Protein AF-A0A9Q9P862-F1 (afdb_monomer)

Foldseek 3Di:
DDPDDPPDDPDPVVVVVVLVVLVVVLVVVLVVVLVVDPCNVLSVVLLVVLLQQLLQLLQVPDPCSVVSLVCCLVVVQVCCVPPPPDDRDDSVNSVSSSVNSNVNNNVVNVVVVVVDDDPDPPQAKKKWWFFQLDIDIDHPDDLVRLLVLLVVAQQPGTAWMWIDNPQKIKIWGAHNVQWIWIWTAPGVVALQRIKQFFPADFDPVQWDWIRQRPDIDTDTSRSTDGSVVVSVCVVCVNVVHHDDRPRDMDGHPVVPVPDDPHD

Secondary structure (DSSP, 8-state):
----------S-HHHHHHHHHHHHHHHHHHHHHHTTSTTHHHHHHHHHHHHHHHHHHHHH--HHHHHHHHHHHHHHHHHHHHTSTT----HHHHHHHHHHHHHHHHHHHHHHHHHS--SS--SS-EEEEEETTEEEEEES--HHHHHHHHHT--SSSEEEEEEEETTEEEEEEE-TTS-EEEEEES-TT-GGG-EEE-SS---TTSEEEEEETTEEEEEEGGG-B-HHHHHHHHHHHHTT-----TT-EEETHHHHTT-----

Radius of gyration: 25.23 Å; Cα contacts (8 Å, |Δi|>4): 411; chains: 1; bounding box: 57×39×70 Å

Sequence (263 aa):
MSTRERRYRPLSRAGVVGNVTLIALTAAVAFFFGLQQLTFPVVLTNVLLAVAVAGLLGFLGSGWAMVGLAVAFFGGPLATKFLLVGAQLSIQTWFMSLIAGWTLGALARRYADRGLPGRDRASGPALQWWVRGRRYVQNSPTAAQVEAKVRGLDGRERTLVIVIDRDRQINICGDAAGEIIVFRTEDATDEERWELPLGGPVDASDVVEIAMGNVSAPVARGLTLDVEAALKIVEAFLAKKRVDDAAGTWRGGDVLTVRPSLP

Nearest PDB structures (foldseek):
  5n0b-assembly1_A  TM=3.663E-01  e=8.962E-01  Clostridium tetani
  8zxd-assembly1_A  TM=3.646E-01  e=6.856E+00  Homo sapiens
  9jk6-assembly1_A  TM=2.795E-01  e=6.856E+00  Homo sapiens
  9jk7-assembly1_A  TM=2.324E-01  e=9.624E+00  Homo sapiens

Structure (mmCIF, N/CA/C/O backbone):
data_AF-A0A9Q9P862-F1
#
_entry.id   AF-A0A9Q9P862-F1
#
loop_
_atom_site.group_PDB
_atom_site.id
_atom_site.type_symbol
_atom_site.label_atom_id
_atom_site.label_alt_id
_atom_site.label_comp_id
_atom_site.label_asym_id
_atom_site.label_entity_id
_atom_site.label_seq_id
_atom_site.pdbx_PDB_ins_code
_atom_site.Cartn_x
_atom_site.Cartn_y
_atom_site.Cartn_z
_atom_site.occupancy
_atom_site.B_iso_or_equiv
_atom_site.auth_seq_id
_atom_site.auth_comp_id
_atom_site.auth_asym_id
_atom_site.auth_atom_id
_atom_site.pdbx_PDB_model_num
ATOM 1 N N . MET A 1 1 ? 22.841 10.841 25.189 1.00 37.50 1 MET A N 1
ATOM 2 C CA . MET A 1 1 ? 23.164 11.224 23.796 1.00 37.50 1 MET A CA 1
ATOM 3 C C . MET A 1 1 ? 24.080 10.159 23.219 1.00 37.50 1 MET A C 1
ATOM 5 O O . MET A 1 1 ? 25.213 10.052 23.657 1.00 37.50 1 MET A O 1
ATOM 9 N N . SER A 1 2 ? 23.566 9.308 22.332 1.00 33.47 2 SER A N 1
ATOM 10 C CA . SER A 1 2 ? 24.323 8.230 21.685 1.00 33.47 2 SER A CA 1
ATOM 11 C C . SER A 1 2 ? 23.997 8.284 20.196 1.00 33.47 2 SER A C 1
ATOM 13 O O . SER A 1 2 ? 22.871 8.023 19.776 1.00 33.47 2 SER A O 1
ATOM 15 N N . THR A 1 3 ? 24.975 8.719 19.412 1.00 42.84 3 THR A N 1
ATOM 16 C CA . THR A 1 3 ? 24.991 8.695 17.952 1.00 42.84 3 THR A CA 1
ATOM 17 C C . THR A 1 3 ? 25.046 7.239 17.493 1.00 42.84 3 THR A C 1
ATOM 19 O O . THR A 1 3 ? 26.112 6.635 17.429 1.00 42.84 3 THR A O 1
ATOM 22 N N . ARG A 1 4 ? 23.887 6.641 17.193 1.00 37.00 4 ARG A N 1
ATOM 23 C CA . ARG A 1 4 ? 23.839 5.347 16.500 1.00 37.00 4 ARG A CA 1
ATOM 24 C C . ARG A 1 4 ? 24.155 5.562 15.025 1.00 37.00 4 ARG A C 1
ATOM 26 O O . ARG A 1 4 ? 23.334 6.067 14.261 1.00 37.00 4 ARG A O 1
ATOM 33 N N . GLU A 1 5 ? 25.372 5.180 14.661 1.00 35.69 5 GLU A N 1
ATOM 34 C CA . GLU A 1 5 ? 25.850 5.024 13.294 1.00 35.69 5 GLU A CA 1
ATOM 35 C C . GLU A 1 5 ? 24.834 4.254 12.439 1.00 35.69 5 GLU A C 1
ATOM 37 O O . GLU A 1 5 ? 24.447 3.121 12.743 1.00 35.69 5 GLU A O 1
ATOM 42 N N . ARG A 1 6 ? 24.412 4.870 11.330 1.00 40.50 6 ARG A N 1
ATOM 43 C CA . ARG A 1 6 ? 23.688 4.184 10.260 1.00 40.50 6 ARG A CA 1
ATOM 44 C C . ARG A 1 6 ? 24.645 3.191 9.605 1.00 40.50 6 ARG A C 1
ATOM 46 O O . ARG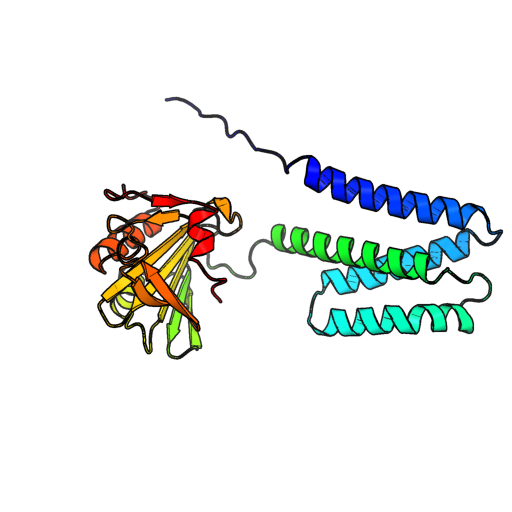 A 1 6 ? 25.436 3.568 8.744 1.00 40.50 6 ARG A O 1
ATOM 53 N N . ARG A 1 7 ? 24.548 1.910 9.962 1.00 32.94 7 ARG A N 1
ATOM 54 C CA . ARG A 1 7 ? 25.083 0.843 9.108 1.00 32.94 7 ARG A CA 1
ATOM 55 C C . ARG A 1 7 ? 24.226 0.771 7.848 1.00 32.94 7 ARG A C 1
ATOM 57 O O . ARG A 1 7 ? 23.200 0.100 7.825 1.00 32.94 7 ARG A O 1
ATOM 64 N N . TYR A 1 8 ? 24.661 1.471 6.804 1.00 37.41 8 TYR A N 1
ATOM 65 C CA . TYR A 1 8 ? 24.299 1.142 5.432 1.00 37.41 8 TYR A CA 1
ATOM 66 C C . TYR A 1 8 ? 24.628 -0.337 5.209 1.00 37.41 8 TYR A C 1
ATOM 68 O O . TYR A 1 8 ? 25.798 -0.722 5.246 1.00 37.41 8 TYR A O 1
ATOM 76 N N . ARG A 1 9 ? 23.616 -1.185 5.006 1.00 36.28 9 ARG A N 1
ATOM 77 C CA . ARG A 1 9 ? 23.856 -2.482 4.373 1.00 36.28 9 ARG A CA 1
ATOM 78 C C . ARG A 1 9 ? 23.988 -2.208 2.874 1.00 36.28 9 ARG A C 1
ATOM 80 O O . ARG A 1 9 ? 23.018 -1.747 2.276 1.00 36.28 9 ARG A O 1
ATOM 87 N N . PRO A 1 10 ? 25.165 -2.423 2.261 1.00 38.28 10 PRO A N 1
ATOM 88 C CA . PRO A 1 10 ? 25.249 -2.422 0.811 1.00 38.28 10 PRO A CA 1
ATOM 89 C C . PRO A 1 10 ? 24.347 -3.539 0.275 1.00 38.28 10 PRO A C 1
ATOM 91 O O . PRO A 1 10 ? 24.131 -4.540 0.965 1.00 38.28 10 PRO A O 1
ATOM 94 N N . LEU A 1 11 ? 23.839 -3.349 -0.948 1.00 42.09 11 LEU A N 1
ATOM 95 C CA . LEU A 1 11 ? 23.231 -4.391 -1.782 1.00 42.09 11 LEU A CA 1
ATOM 96 C C . LEU A 1 11 ? 23.869 -5.748 -1.475 1.00 42.09 11 LEU A C 1
ATOM 98 O O . LEU A 1 11 ? 25.103 -5.830 -1.413 1.00 42.09 11 LEU A O 1
ATOM 102 N N . SER A 1 12 ? 23.056 -6.793 -1.271 1.00 43.09 12 SER A N 1
ATOM 103 C CA . SER A 1 12 ? 23.598 -8.133 -1.056 1.00 43.09 12 SER A CA 1
ATOM 104 C C . SER A 1 12 ? 24.599 -8.392 -2.178 1.00 43.09 12 SER A C 1
ATOM 106 O O . SER A 1 12 ? 24.278 -8.295 -3.367 1.00 43.09 12 SER A O 1
ATOM 108 N N . ARG A 1 13 ? 25.866 -8.603 -1.799 1.00 43.31 13 ARG A N 1
ATOM 109 C CA . ARG A 1 13 ? 26.967 -8.718 -2.763 1.00 43.31 13 ARG A CA 1
ATOM 110 C C . ARG A 1 13 ? 26.624 -9.762 -3.829 1.00 43.31 13 ARG A C 1
ATOM 112 O O . ARG A 1 13 ? 26.996 -9.579 -4.972 1.00 43.31 13 ARG A O 1
ATOM 119 N N . ALA A 1 14 ? 25.808 -10.759 -3.486 1.00 40.72 14 ALA A N 1
ATOM 120 C CA . ALA A 1 14 ? 25.267 -11.778 -4.376 1.00 40.72 14 ALA A CA 1
ATOM 121 C C . ALA A 1 14 ? 24.454 -11.249 -5.577 1.00 40.72 14 ALA A C 1
ATOM 123 O O . ALA A 1 14 ? 24.650 -11.748 -6.678 1.00 40.72 14 ALA A O 1
ATOM 124 N N . GLY A 1 15 ? 23.577 -10.249 -5.417 1.00 40.47 15 GLY A N 1
ATOM 125 C CA . GLY A 1 15 ? 22.748 -9.747 -6.527 1.00 40.47 15 GLY A CA 1
ATOM 126 C C . GLY A 1 15 ? 23.531 -8.877 -7.515 1.00 40.47 15 GLY A C 1
ATOM 127 O O . GLY A 1 15 ? 23.364 -8.981 -8.729 1.00 40.47 15 GLY A O 1
ATOM 128 N N . VAL A 1 16 ? 24.440 -8.047 -6.997 1.00 48.97 16 VAL A N 1
ATOM 129 C CA . VAL A 1 16 ? 25.340 -7.226 -7.825 1.00 48.97 16 VAL A CA 1
ATOM 130 C C . VAL A 1 16 ? 26.398 -8.103 -8.488 1.00 48.97 16 VAL A C 1
ATOM 132 O O . VAL A 1 16 ? 26.622 -7.966 -9.686 1.00 48.97 16 VAL A O 1
ATOM 135 N N . VAL A 1 17 ? 26.995 -9.044 -7.750 1.00 50.28 17 VAL A N 1
ATOM 136 C CA . VAL A 1 17 ? 27.948 -10.014 -8.305 1.00 50.28 17 VAL A CA 1
ATOM 137 C C . VAL A 1 17 ? 27.259 -10.893 -9.340 1.00 50.28 17 VAL A C 1
ATOM 139 O O . VAL A 1 17 ? 27.790 -11.009 -10.427 1.00 50.28 17 VAL A O 1
ATOM 142 N N . GLY A 1 18 ? 26.052 -11.409 -9.094 1.00 46.53 18 GLY A N 1
ATOM 143 C CA . GLY A 1 18 ? 25.315 -12.221 -10.069 1.00 46.53 18 GLY A CA 1
ATOM 144 C C . GLY A 1 18 ? 25.064 -11.491 -11.392 1.00 46.53 18 GLY A C 1
ATOM 145 O O . GLY A 1 18 ? 25.323 -12.042 -12.459 1.00 46.53 18 GLY A O 1
ATOM 146 N N . ASN A 1 19 ? 24.655 -10.221 -11.332 1.00 47.44 19 ASN A N 1
ATOM 147 C CA . ASN A 1 19 ? 24.438 -9.408 -12.530 1.00 47.44 19 ASN A CA 1
ATOM 148 C C . ASN A 1 19 ? 25.752 -9.042 -13.239 1.00 47.44 19 ASN A C 1
ATOM 150 O O . ASN A 1 19 ? 25.824 -9.113 -14.463 1.00 47.44 19 ASN A O 1
ATOM 154 N N . VAL A 1 20 ? 26.809 -8.701 -12.495 1.00 55.84 20 VAL A N 1
ATOM 155 C CA . VAL A 1 20 ? 28.138 -8.413 -13.064 1.00 55.84 20 VAL A CA 1
ATOM 156 C C . VAL A 1 20 ? 28.759 -9.670 -13.673 1.00 55.84 20 VAL A C 1
ATOM 158 O O . VAL A 1 20 ? 29.329 -9.596 -14.756 1.00 55.84 20 VAL A O 1
ATOM 161 N N . THR A 1 21 ? 28.606 -10.830 -13.036 1.00 53.12 21 THR A N 1
ATOM 162 C CA . THR A 1 21 ? 29.051 -12.126 -13.555 1.00 53.12 21 THR A CA 1
ATOM 163 C C . THR A 1 21 ? 28.279 -12.494 -14.814 1.00 53.12 21 THR A C 1
ATOM 165 O O . THR A 1 21 ? 28.900 -12.934 -15.771 1.00 53.12 21 THR A O 1
ATOM 168 N N . LEU A 1 22 ? 26.965 -12.253 -14.874 1.00 55.91 22 LEU A N 1
ATOM 169 C CA . LEU A 1 22 ? 26.171 -12.490 -16.082 1.00 55.91 22 LEU A CA 1
ATOM 170 C C . LEU A 1 22 ? 26.613 -11.579 -17.239 1.00 55.91 22 LEU A C 1
ATOM 172 O O . LEU A 1 22 ? 26.780 -12.052 -18.362 1.00 55.91 22 LEU A O 1
ATOM 176 N N . ILE A 1 23 ? 26.859 -10.293 -16.967 1.00 54.59 23 ILE A N 1
ATOM 177 C CA . ILE A 1 23 ? 27.369 -9.331 -17.958 1.00 54.59 23 ILE A CA 1
ATOM 178 C C . ILE A 1 23 ? 28.769 -9.739 -18.430 1.00 54.59 23 ILE A C 1
ATOM 180 O O . ILE A 1 23 ? 29.020 -9.785 -19.632 1.00 54.59 23 ILE A O 1
ATOM 184 N N . ALA A 1 24 ? 29.665 -10.088 -17.504 1.00 58.34 24 ALA A N 1
ATOM 185 C CA . ALA A 1 24 ? 31.026 -10.513 -17.812 1.00 58.34 24 ALA A CA 1
ATOM 186 C C . ALA A 1 24 ? 31.050 -11.830 -18.598 1.00 58.34 24 ALA A C 1
ATOM 188 O O . ALA A 1 24 ? 31.803 -11.945 -19.559 1.00 58.34 24 ALA A O 1
ATOM 189 N N . LEU A 1 25 ? 30.194 -12.794 -18.247 1.00 56.25 25 LEU A N 1
ATOM 190 C CA . LEU A 1 25 ? 30.047 -14.060 -18.965 1.00 56.25 25 LEU A CA 1
ATOM 191 C C . LEU A 1 25 ? 29.498 -13.821 -20.376 1.00 56.25 25 LEU A C 1
ATOM 193 O O . LEU A 1 25 ? 30.012 -14.378 -21.338 1.00 56.25 25 LEU A O 1
ATOM 197 N N . THR A 1 26 ? 28.502 -12.944 -20.519 1.00 52.47 26 THR A N 1
ATOM 198 C CA . THR A 1 26 ? 27.909 -12.602 -21.821 1.00 52.47 26 THR A CA 1
ATOM 199 C C . THR A 1 26 ? 28.917 -11.879 -22.716 1.00 52.47 26 THR A C 1
ATOM 201 O O . THR A 1 26 ? 29.047 -12.217 -23.892 1.00 52.47 26 THR A O 1
ATOM 204 N N . ALA A 1 27 ? 29.688 -10.943 -22.157 1.00 54.06 27 ALA A N 1
ATOM 205 C CA . ALA A 1 27 ? 30.768 -10.258 -22.860 1.00 54.06 27 ALA A CA 1
ATOM 206 C C . ALA A 1 27 ? 31.907 -11.219 -23.233 1.00 54.06 27 ALA A C 1
ATOM 208 O O . ALA A 1 27 ? 32.386 -11.173 -24.361 1.00 54.06 27 ALA A O 1
ATOM 209 N N . ALA A 1 28 ? 32.302 -12.127 -22.334 1.00 53.88 28 ALA A N 1
ATOM 210 C CA . ALA A 1 28 ? 33.345 -13.121 -22.584 1.00 53.88 28 ALA A CA 1
ATOM 211 C C . ALA A 1 28 ? 32.935 -14.131 -23.664 1.00 53.88 28 ALA A C 1
ATOM 213 O O . ALA A 1 28 ? 33.735 -14.454 -24.536 1.00 53.88 28 ALA A O 1
ATOM 214 N N . VAL A 1 29 ? 31.678 -14.582 -23.654 1.00 57.50 29 VAL A N 1
ATOM 215 C CA . VAL A 1 29 ? 31.112 -15.462 -24.685 1.00 57.50 29 VAL A CA 1
ATOM 216 C C . VAL A 1 29 ? 31.053 -14.734 -26.030 1.00 57.50 29 VAL A C 1
ATOM 218 O O . VAL A 1 29 ? 31.538 -15.260 -27.029 1.00 57.50 29 VAL A O 1
ATOM 221 N N . ALA A 1 30 ? 30.547 -13.497 -26.071 1.00 52.88 30 ALA A N 1
ATOM 222 C CA . ALA A 1 30 ? 30.530 -12.692 -27.295 1.00 52.88 30 ALA A CA 1
ATOM 223 C C . ALA A 1 30 ? 31.947 -12.423 -27.841 1.00 52.88 30 ALA A C 1
ATOM 225 O O . ALA A 1 30 ? 32.164 -12.471 -29.051 1.00 52.88 30 ALA A O 1
ATOM 226 N N . PHE A 1 31 ? 32.919 -12.201 -26.954 1.00 55.34 31 PHE A N 1
ATOM 227 C CA . PHE A 1 31 ? 34.322 -11.972 -27.296 1.00 55.34 31 PHE A CA 1
ATOM 228 C C . PHE A 1 31 ? 35.013 -13.239 -27.823 1.00 55.34 31 PHE A C 1
ATOM 230 O O . PHE A 1 31 ? 35.696 -13.185 -28.845 1.00 55.34 31 PHE A O 1
ATOM 237 N N . PHE A 1 32 ? 34.788 -14.393 -27.186 1.00 55.50 32 PHE A N 1
ATOM 238 C CA . PHE A 1 32 ? 35.368 -15.679 -27.587 1.00 55.50 32 PHE A CA 1
ATOM 239 C C . PHE A 1 32 ? 34.851 -16.148 -28.954 1.00 55.50 32 PHE A C 1
ATOM 241 O O . PHE A 1 32 ? 35.635 -16.591 -29.791 1.00 55.50 32 PHE A O 1
ATOM 248 N N . PHE A 1 33 ? 33.551 -15.987 -29.223 1.00 53.31 33 PHE A N 1
ATOM 249 C CA . PHE A 1 33 ? 32.971 -16.331 -30.525 1.00 53.31 33 PHE A CA 1
ATOM 250 C C . PHE A 1 33 ? 33.269 -15.285 -31.617 1.00 53.31 33 PHE A C 1
ATOM 252 O O . PHE A 1 33 ? 33.361 -15.646 -32.789 1.00 53.31 33 PHE A O 1
ATOM 259 N N . GLY A 1 34 ? 33.476 -14.012 -31.257 1.00 49.25 34 GLY A N 1
ATOM 260 C CA . GLY A 1 34 ? 33.857 -12.947 -32.194 1.00 49.25 34 GLY A CA 1
ATOM 261 C C . GLY A 1 34 ? 35.313 -13.017 -32.677 1.00 49.25 34 GLY A C 1
ATOM 262 O O . GLY A 1 34 ? 35.598 -12.623 -33.805 1.00 49.25 34 GLY A O 1
ATOM 263 N N . LEU A 1 35 ? 36.228 -13.555 -31.863 1.00 50.06 35 LEU A N 1
ATOM 264 C CA . LEU A 1 35 ? 37.653 -13.716 -32.200 1.00 50.06 35 LEU A CA 1
ATOM 265 C C . LEU A 1 35 ? 37.922 -14.733 -33.321 1.00 50.06 35 LEU A C 1
ATOM 267 O O . LEU A 1 35 ? 38.983 -14.690 -33.938 1.00 50.06 35 LEU A O 1
ATOM 271 N N . GLN A 1 36 ? 36.981 -15.640 -33.601 1.00 54.22 36 GLN A N 1
ATOM 272 C CA . GLN A 1 36 ? 37.154 -16.683 -34.618 1.00 54.22 36 GLN A CA 1
ATOM 273 C C . GLN A 1 36 ? 36.803 -16.242 -36.049 1.00 54.22 36 GLN A C 1
ATOM 275 O O . GLN A 1 36 ? 36.956 -17.034 -36.978 1.00 54.22 36 GLN A O 1
ATOM 280 N N . GLN A 1 37 ? 36.351 -15.002 -36.264 1.00 52.78 37 GLN A N 1
ATOM 281 C CA . GLN A 1 37 ? 35.972 -14.509 -37.590 1.00 52.78 37 GLN A CA 1
ATOM 282 C C . GLN A 1 37 ? 36.798 -13.275 -37.988 1.00 52.78 37 GLN A C 1
ATOM 284 O O . GLN A 1 37 ? 36.908 -12.314 -37.231 1.00 52.78 37 GLN A O 1
ATOM 289 N N . LEU A 1 38 ? 37.307 -13.257 -39.229 1.00 50.66 38 LEU A N 1
ATOM 290 C CA . LEU A 1 38 ? 37.980 -12.126 -39.911 1.00 50.66 38 LEU A CA 1
ATOM 291 C C . LEU A 1 38 ? 37.114 -10.842 -40.029 1.00 50.66 38 LEU A C 1
ATOM 293 O O . LEU A 1 38 ? 37.494 -9.880 -40.689 1.00 50.66 38 LEU A O 1
ATOM 297 N N . THR A 1 39 ? 35.946 -10.820 -39.388 1.00 56.75 39 THR A N 1
ATOM 298 C CA . THR A 1 39 ? 34.884 -9.810 -39.451 1.00 56.75 39 THR A CA 1
ATOM 299 C C . THR A 1 39 ? 34.545 -9.234 -38.067 1.00 56.75 39 THR A C 1
ATOM 301 O O . THR A 1 39 ? 33.470 -8.662 -37.877 1.00 56.75 39 THR A O 1
ATOM 304 N N . PHE A 1 40 ? 35.472 -9.335 -37.102 1.00 58.28 40 PHE A N 1
ATOM 305 C CA . PHE A 1 40 ? 35.346 -8.819 -35.729 1.00 58.28 40 PHE A CA 1
ATOM 306 C C . PHE A 1 40 ? 34.707 -7.416 -35.610 1.00 58.28 40 PHE A C 1
ATOM 308 O O . PHE A 1 40 ? 33.809 -7.260 -34.779 1.00 58.28 40 PHE A O 1
ATOM 315 N N . PRO A 1 41 ? 35.060 -6.406 -36.440 1.00 60.94 41 PRO A N 1
ATOM 316 C CA . PRO A 1 41 ? 34.434 -5.085 -36.352 1.00 60.94 41 PRO A CA 1
ATOM 317 C C . PRO A 1 41 ? 32.929 -5.128 -36.640 1.00 60.94 41 PRO A C 1
ATOM 319 O O . PRO A 1 41 ? 32.146 -4.495 -35.9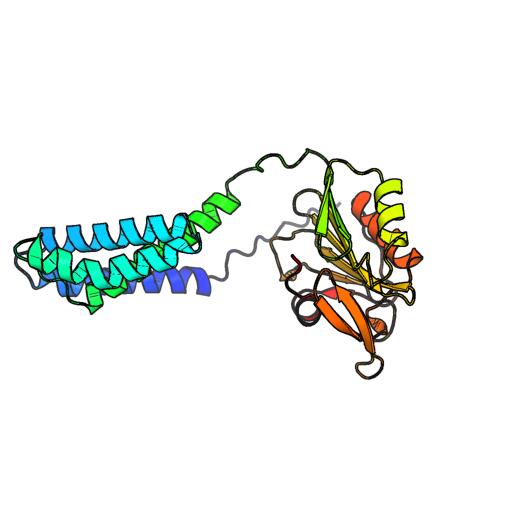42 1.00 60.94 41 PRO A O 1
ATOM 322 N N . VAL A 1 42 ? 32.515 -5.925 -37.628 1.00 60.75 42 VAL A N 1
ATOM 323 C CA . VAL A 1 42 ? 31.114 -6.047 -38.060 1.00 60.75 42 VAL A CA 1
ATOM 324 C C . VAL A 1 42 ? 30.286 -6.785 -37.006 1.00 60.75 42 VAL A C 1
ATOM 326 O O . VAL A 1 42 ? 29.169 -6.374 -36.687 1.00 60.75 42 VAL A O 1
ATOM 329 N N . VAL A 1 43 ? 30.848 -7.843 -36.414 1.00 64.06 43 VAL A N 1
ATOM 330 C CA . VAL A 1 43 ? 30.215 -8.583 -35.311 1.00 64.06 43 VAL A CA 1
ATOM 331 C C . VAL A 1 43 ? 30.021 -7.669 -34.099 1.00 64.06 43 VAL A C 1
ATOM 333 O O . VAL A 1 43 ? 28.924 -7.614 -33.544 1.00 64.06 43 VAL A O 1
ATOM 336 N N . LEU A 1 44 ? 31.049 -6.899 -33.729 1.00 66.38 44 LEU A N 1
ATOM 337 C CA . LEU A 1 44 ? 30.992 -5.968 -32.605 1.00 66.38 44 LEU A CA 1
ATOM 338 C C . LEU A 1 44 ? 29.949 -4.861 -32.825 1.00 66.38 44 LEU A C 1
ATOM 340 O O . LEU A 1 44 ? 29.153 -4.593 -31.926 1.00 66.38 44 LEU A O 1
ATOM 344 N N . THR A 1 45 ? 29.900 -4.255 -34.015 1.00 65.00 45 THR A N 1
ATOM 345 C CA . THR A 1 45 ? 28.899 -3.229 -34.353 1.00 65.00 45 THR A CA 1
ATOM 346 C C . THR A 1 45 ? 27.476 -3.761 -34.215 1.00 65.00 45 THR A C 1
ATOM 348 O O . THR A 1 45 ? 26.621 -3.090 -33.638 1.00 65.00 45 THR A O 1
ATOM 351 N N . ASN A 1 46 ? 27.217 -4.981 -34.683 1.00 64.44 46 ASN A N 1
ATOM 352 C CA . ASN A 1 46 ? 25.885 -5.570 -34.607 1.00 64.44 46 ASN A CA 1
ATOM 353 C C . ASN A 1 46 ? 25.485 -5.957 -33.170 1.00 64.44 46 ASN A C 1
ATOM 355 O O . ASN A 1 46 ? 24.325 -5.782 -32.795 1.00 64.44 46 ASN A O 1
ATOM 359 N N . VAL A 1 47 ? 26.432 -6.424 -32.346 1.00 67.62 47 VAL A N 1
ATOM 360 C CA . VAL A 1 47 ? 26.205 -6.664 -30.907 1.00 67.62 47 VAL A CA 1
ATOM 361 C C . VAL A 1 47 ? 25.863 -5.357 -30.194 1.00 67.62 47 VAL A C 1
ATOM 363 O O . VAL A 1 47 ? 24.865 -5.290 -29.477 1.00 67.62 47 VAL A O 1
ATOM 366 N N . LEU A 1 48 ? 26.641 -4.297 -30.430 1.00 70.31 48 LEU A N 1
ATOM 367 C CA . LEU A 1 48 ? 26.391 -2.981 -29.838 1.00 70.31 48 LEU A CA 1
ATOM 368 C C . LEU A 1 48 ? 25.039 -2.407 -30.272 1.00 70.31 48 LEU A C 1
ATOM 370 O O . LEU A 1 48 ? 24.327 -1.842 -29.444 1.00 70.31 48 LEU A O 1
ATOM 374 N N . LEU A 1 49 ? 24.654 -2.598 -31.536 1.00 68.06 49 LEU A N 1
ATOM 375 C CA . LEU A 1 49 ? 23.355 -2.171 -32.050 1.00 68.06 49 LEU A CA 1
ATOM 376 C C . LEU A 1 49 ? 22.200 -2.896 -31.344 1.00 68.06 49 LEU A C 1
ATOM 378 O O . LEU A 1 49 ? 21.262 -2.246 -30.887 1.00 68.06 49 LEU A O 1
ATOM 382 N N . ALA A 1 50 ? 22.278 -4.223 -31.206 1.00 69.31 50 ALA A N 1
ATOM 383 C CA . ALA A 1 50 ? 21.261 -5.009 -30.508 1.00 69.31 50 ALA A CA 1
ATOM 384 C C . ALA A 1 50 ? 21.137 -4.602 -29.030 1.00 69.31 50 ALA A C 1
ATOM 386 O O . ALA A 1 50 ? 20.025 -4.400 -28.536 1.00 69.31 50 ALA A O 1
ATOM 387 N N . VAL A 1 51 ? 22.271 -4.408 -28.346 1.00 72.94 51 VAL A N 1
ATOM 388 C CA . VAL A 1 51 ? 22.313 -3.935 -26.954 1.00 72.94 51 VAL A CA 1
ATOM 389 C C . VAL A 1 51 ? 21.699 -2.536 -26.831 1.00 72.94 51 VAL A C 1
ATOM 391 O O . VAL A 1 51 ? 20.878 -2.307 -25.945 1.00 72.94 51 VAL A O 1
ATOM 394 N N . ALA A 1 52 ? 22.044 -1.604 -27.722 1.00 71.50 52 ALA A N 1
ATOM 395 C CA . ALA A 1 52 ? 21.541 -0.233 -27.678 1.00 71.50 52 ALA A CA 1
ATOM 396 C C . ALA A 1 52 ? 20.028 -0.156 -27.938 1.00 71.50 52 ALA A C 1
ATOM 398 O O . ALA A 1 52 ? 19.311 0.514 -27.196 1.00 71.50 52 ALA A O 1
ATOM 399 N N . VAL A 1 53 ? 19.526 -0.874 -28.950 1.00 74.12 53 VAL A N 1
ATOM 400 C CA . VAL A 1 53 ? 18.094 -0.895 -29.295 1.00 74.12 53 VAL A CA 1
ATOM 401 C C . VAL A 1 53 ? 17.278 -1.531 -28.175 1.00 74.12 53 VAL A C 1
ATOM 403 O O . VAL A 1 53 ? 16.302 -0.940 -27.710 1.00 74.12 53 VAL A O 1
ATOM 406 N N . ALA A 1 54 ? 17.685 -2.707 -27.691 1.00 75.12 54 ALA A N 1
ATOM 407 C CA . ALA A 1 54 ? 16.979 -3.363 -26.598 1.00 75.12 54 ALA A CA 1
ATOM 408 C C . ALA A 1 54 ? 17.092 -2.574 -25.285 1.00 75.12 54 ALA A C 1
ATOM 410 O O . ALA A 1 54 ? 16.127 -2.524 -24.527 1.00 75.12 54 ALA A O 1
ATOM 411 N N . GLY A 1 55 ? 18.222 -1.904 -25.041 1.00 73.75 55 GLY A N 1
ATOM 412 C CA . GLY A 1 55 ? 18.398 -1.005 -23.903 1.00 73.75 55 GLY A CA 1
ATOM 413 C C . GLY A 1 55 ? 17.495 0.214 -23.959 1.00 73.75 55 GLY A C 1
ATOM 414 O O . GLY A 1 55 ? 16.861 0.544 -22.961 1.00 73.75 55 GLY A O 1
ATOM 415 N N . LEU A 1 56 ? 17.333 0.835 -25.124 1.00 74.81 56 LEU A N 1
ATOM 416 C CA . LEU A 1 56 ? 16.391 1.938 -25.290 1.00 74.81 56 LEU A CA 1
ATOM 417 C C . LEU A 1 56 ? 14.940 1.480 -25.062 1.00 74.81 56 LEU A C 1
ATOM 419 O O . LEU A 1 56 ? 14.180 2.152 -24.366 1.00 74.81 56 LEU A O 1
ATOM 423 N N . LEU A 1 57 ? 14.562 0.313 -25.593 1.00 76.50 57 LEU A N 1
ATOM 424 C CA . LEU A 1 57 ? 13.226 -0.262 -25.399 1.00 76.50 57 LEU A CA 1
ATOM 425 C C . LEU A 1 57 ? 12.964 -0.628 -23.9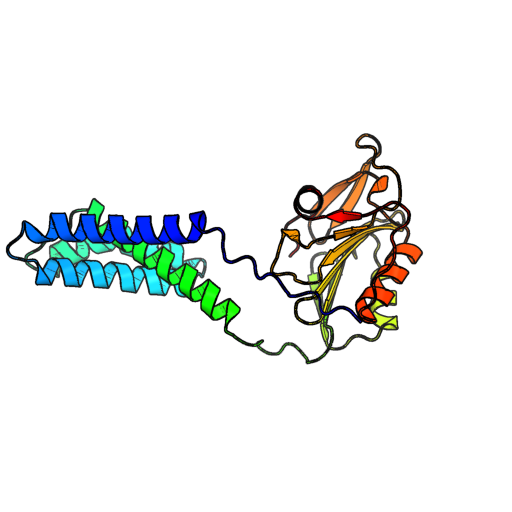31 1.00 76.50 57 LEU A C 1
ATOM 427 O O . LEU A 1 57 ? 11.917 -0.272 -23.387 1.00 76.50 57 LEU A O 1
ATOM 431 N N . GLY A 1 58 ? 13.928 -1.276 -23.274 1.00 70.12 58 GLY A N 1
ATOM 432 C CA . GLY A 1 58 ? 13.866 -1.592 -21.847 1.00 70.12 58 GLY A CA 1
ATOM 433 C C . GLY A 1 58 ? 13.809 -0.335 -20.976 1.00 70.12 58 GLY A C 1
ATOM 434 O O . GLY A 1 58 ? 13.112 -0.320 -19.960 1.00 70.12 58 GLY A O 1
ATOM 435 N N . PHE A 1 59 ? 14.472 0.745 -21.403 1.00 69.75 59 PHE A N 1
ATOM 436 C CA . PHE A 1 59 ? 14.430 2.039 -20.727 1.00 69.75 59 PHE A CA 1
ATOM 437 C C . PHE A 1 59 ? 13.062 2.728 -20.843 1.00 69.75 59 PHE A C 1
ATOM 439 O O . PHE A 1 59 ? 12.557 3.278 -19.869 1.00 69.75 59 PHE A O 1
ATOM 446 N N . LEU A 1 60 ? 12.425 2.665 -22.013 1.00 74.38 60 LEU A N 1
ATOM 447 C CA . LEU A 1 60 ? 11.097 3.245 -22.247 1.00 74.38 60 LEU A CA 1
ATOM 448 C C . LEU A 1 60 ? 9.978 2.447 -21.552 1.00 74.38 60 LEU A C 1
ATOM 450 O O . LEU A 1 60 ? 8.993 3.030 -21.102 1.00 74.38 60 LEU A O 1
ATOM 454 N N . GLY A 1 61 ? 10.131 1.117 -21.475 1.00 60.06 61 GLY A N 1
ATOM 455 C CA . GLY A 1 61 ? 9.245 0.126 -20.844 1.00 60.06 61 GLY A CA 1
ATOM 456 C C . GLY A 1 61 ? 7.745 0.444 -20.873 1.00 60.06 61 GLY A C 1
ATOM 457 O O . GLY A 1 61 ? 7.073 0.400 -19.841 1.00 60.06 61 GLY A O 1
ATOM 458 N N . SER A 1 62 ? 7.236 0.786 -22.055 1.00 63.44 62 SER A N 1
ATOM 459 C CA . SER A 1 62 ? 5.808 0.797 -22.369 1.00 63.44 62 SER A CA 1
ATOM 460 C C . SER A 1 62 ? 5.373 -0.600 -22.834 1.00 63.44 62 SER A C 1
ATOM 462 O O . SER A 1 62 ? 6.212 -1.408 -23.227 1.00 63.44 62 SER A O 1
ATOM 464 N N . GLY A 1 63 ? 4.070 -0.906 -22.851 1.00 57.00 63 GLY A N 1
ATOM 465 C CA . GLY A 1 63 ? 3.570 -2.180 -23.407 1.00 57.00 63 GLY A CA 1
ATOM 466 C C . GLY A 1 63 ? 4.005 -2.426 -24.865 1.00 57.00 63 GLY A C 1
ATOM 467 O O . GLY A 1 63 ? 4.189 -3.566 -25.282 1.00 57.00 63 GLY A O 1
ATOM 468 N N . TRP A 1 64 ? 4.288 -1.353 -25.612 1.00 56.59 64 TRP A N 1
ATOM 469 C CA . TRP A 1 64 ? 4.841 -1.396 -26.968 1.00 56.59 64 TRP A CA 1
ATOM 470 C C . TRP A 1 64 ? 6.320 -1.799 -27.025 1.00 56.59 64 TRP A C 1
ATOM 472 O O . TRP A 1 64 ? 6.789 -2.228 -28.075 1.00 56.59 64 TRP A O 1
ATOM 482 N N . ALA A 1 65 ? 7.059 -1.720 -25.915 1.00 65.00 65 ALA A N 1
ATOM 483 C CA . ALA A 1 65 ? 8.455 -2.142 -25.852 1.00 65.00 65 ALA A CA 1
ATOM 484 C C . ALA A 1 65 ? 8.609 -3.661 -26.032 1.00 65.00 65 ALA A C 1
ATOM 486 O O . ALA A 1 65 ? 9.571 -4.095 -26.657 1.00 65.00 65 ALA A O 1
ATOM 487 N N . MET A 1 66 ? 7.636 -4.459 -25.574 1.00 62.34 66 MET A N 1
ATOM 488 C CA . MET A 1 66 ? 7.583 -5.906 -25.840 1.00 62.34 66 MET A CA 1
ATOM 489 C C . MET A 1 66 ? 7.337 -6.205 -27.323 1.00 62.34 66 MET A C 1
ATOM 491 O O . MET A 1 66 ? 7.971 -7.093 -27.887 1.00 62.34 66 MET A O 1
ATOM 495 N N . VAL A 1 67 ? 6.468 -5.427 -27.976 1.00 66.12 67 VAL A N 1
ATOM 496 C CA . VAL A 1 67 ? 6.217 -5.539 -29.423 1.00 66.12 67 VAL A CA 1
ATOM 497 C C . VAL A 1 67 ? 7.468 -5.139 -30.210 1.00 66.12 67 VAL A C 1
ATOM 499 O O . VAL A 1 67 ? 7.883 -5.861 -31.111 1.00 66.12 67 VAL A O 1
ATOM 502 N N . GLY A 1 68 ? 8.128 -4.044 -29.826 1.00 68.62 68 GLY A N 1
ATOM 503 C CA . GLY A 1 68 ? 9.402 -3.619 -30.409 1.00 68.62 68 GLY A CA 1
ATOM 504 C C . GLY A 1 68 ? 10.524 -4.642 -30.208 1.00 68.62 68 GLY A C 1
ATOM 505 O O . GLY A 1 68 ? 11.297 -4.886 -31.130 1.00 68.62 68 GLY A O 1
ATOM 506 N N . LEU A 1 69 ? 10.581 -5.295 -29.043 1.00 68.62 69 LEU A N 1
ATOM 507 C CA . LEU A 1 69 ? 11.551 -6.352 -28.752 1.00 68.62 69 LEU A CA 1
ATOM 508 C C . LEU A 1 69 ? 11.281 -7.607 -29.592 1.00 68.62 69 LEU A C 1
ATOM 510 O O . LEU A 1 69 ? 12.220 -8.189 -30.125 1.00 68.62 69 LEU A O 1
ATOM 514 N N . ALA A 1 70 ? 10.012 -7.986 -29.772 1.00 69.56 70 ALA A N 1
ATOM 515 C CA . ALA A 1 70 ? 9.626 -9.076 -30.664 1.00 69.56 70 ALA A CA 1
ATOM 516 C C . ALA A 1 70 ? 10.003 -8.764 -32.123 1.00 69.56 70 ALA A C 1
ATOM 518 O O . ALA A 1 70 ? 10.599 -9.598 -32.802 1.00 69.56 70 ALA A O 1
ATOM 519 N N . VAL A 1 71 ? 9.754 -7.537 -32.590 1.00 72.06 71 VAL A N 1
ATOM 520 C CA . VAL A 1 71 ? 10.171 -7.087 -33.928 1.00 72.06 71 VAL A CA 1
ATOM 521 C C . VAL A 1 71 ? 11.697 -7.073 -34.066 1.00 72.06 71 VAL A C 1
ATOM 523 O O . VAL A 1 71 ? 12.207 -7.509 -35.091 1.00 72.06 71 VAL A O 1
ATOM 526 N N . ALA A 1 72 ? 12.451 -6.656 -33.046 1.00 68.31 72 ALA A N 1
ATOM 527 C CA . ALA A 1 72 ? 13.916 -6.708 -33.058 1.00 68.31 72 ALA A CA 1
ATOM 528 C C . ALA A 1 72 ? 14.460 -8.150 -33.023 1.00 68.31 72 ALA A C 1
ATOM 530 O O . ALA A 1 72 ? 15.484 -8.452 -33.643 1.00 68.31 72 ALA A O 1
ATOM 531 N N . PHE A 1 73 ? 13.761 -9.056 -32.337 1.00 69.12 73 PHE A N 1
ATOM 532 C CA . PHE A 1 73 ? 14.102 -10.473 -32.263 1.00 69.12 73 PHE A CA 1
ATOM 533 C C . PHE A 1 73 ? 13.924 -11.177 -33.614 1.00 69.12 73 PHE A C 1
ATOM 535 O O . PHE A 1 73 ? 14.848 -11.843 -34.074 1.00 69.12 73 PHE A O 1
ATOM 542 N N . PHE A 1 74 ? 12.781 -10.987 -34.282 1.00 68.06 74 PHE A N 1
ATOM 543 C CA . PHE A 1 74 ? 12.503 -11.619 -35.579 1.00 68.06 74 PHE A CA 1
ATOM 544 C C . PHE A 1 74 ? 13.103 -10.854 -36.768 1.00 68.06 74 PHE A C 1
ATOM 546 O O . PHE A 1 74 ? 13.563 -11.460 -37.733 1.00 68.06 74 PHE A O 1
ATOM 553 N N . GLY A 1 75 ? 13.130 -9.523 -36.703 1.00 65.56 75 GLY A N 1
ATOM 554 C CA . GLY A 1 75 ? 13.603 -8.651 -37.778 1.00 65.56 75 GLY A CA 1
ATOM 555 C C . GLY A 1 75 ? 15.121 -8.496 -37.828 1.00 65.56 75 GLY A C 1
ATOM 556 O O . GLY A 1 75 ? 15.674 -8.326 -38.910 1.00 65.56 75 GLY A O 1
ATOM 557 N N . GLY A 1 76 ? 15.818 -8.610 -36.696 1.00 63.88 76 GLY A N 1
ATOM 558 C CA . GLY A 1 76 ? 17.275 -8.471 -36.611 1.00 63.88 76 GLY A CA 1
ATOM 559 C C . GLY A 1 76 ? 18.069 -9.482 -37.448 1.00 63.88 76 GLY A C 1
ATOM 560 O O . GLY A 1 76 ? 18.895 -9.070 -38.267 1.00 63.88 76 GLY A O 1
ATOM 561 N N . PRO A 1 77 ? 17.801 -10.795 -37.325 1.00 63.59 77 PRO A N 1
ATOM 562 C CA . PRO A 1 77 ? 18.433 -11.829 -38.149 1.00 63.59 77 PRO A CA 1
ATOM 563 C C . PRO A 1 77 ? 18.134 -11.685 -39.651 1.00 63.59 77 PRO A C 1
ATOM 565 O O . PRO A 1 77 ? 18.957 -12.040 -40.491 1.00 63.59 77 PRO A O 1
ATOM 568 N N . LEU A 1 78 ? 16.967 -11.135 -40.009 1.00 61.56 78 LEU A N 1
ATOM 569 C CA . LEU A 1 78 ? 16.600 -10.850 -41.400 1.00 61.56 78 LEU A CA 1
ATOM 570 C C . LEU A 1 78 ? 17.325 -9.601 -41.924 1.00 61.56 78 LEU A C 1
ATOM 572 O O . LEU A 1 78 ? 17.942 -9.650 -42.983 1.00 61.56 78 LEU A O 1
ATOM 576 N N . ALA A 1 79 ? 17.338 -8.505 -41.167 1.00 59.66 79 ALA A N 1
ATOM 577 C CA . ALA A 1 79 ? 18.047 -7.279 -41.531 1.00 59.66 79 ALA A CA 1
ATOM 578 C C . ALA A 1 79 ? 19.561 -7.513 -41.661 1.00 59.66 79 ALA A C 1
ATOM 580 O O . ALA A 1 79 ? 20.178 -7.056 -42.618 1.00 59.66 79 ALA A O 1
ATOM 581 N N . THR A 1 80 ? 20.156 -8.295 -40.758 1.00 58.31 80 THR A N 1
ATOM 582 C CA . THR A 1 80 ? 21.575 -8.680 -40.846 1.00 58.31 80 THR A CA 1
ATOM 583 C C . THR A 1 80 ? 21.875 -9.575 -42.049 1.00 58.31 80 THR A C 1
ATOM 585 O O . THR A 1 80 ? 22.941 -9.452 -42.637 1.00 58.31 80 THR A O 1
ATOM 588 N N . LYS A 1 81 ? 20.929 -10.420 -42.478 1.00 56.66 81 LYS A N 1
ATOM 589 C CA . LYS A 1 81 ? 21.078 -11.262 -43.675 1.00 56.66 81 LYS A CA 1
ATOM 590 C C . LYS A 1 81 ? 20.974 -10.480 -44.992 1.00 56.66 81 LYS A C 1
ATOM 592 O O . LYS A 1 81 ? 21.623 -10.870 -45.958 1.00 56.66 81 LYS A O 1
ATOM 597 N N . PHE A 1 82 ? 20.159 -9.423 -45.045 1.00 56.19 82 PHE A N 1
ATOM 598 C CA . PHE A 1 82 ? 19.825 -8.731 -46.299 1.00 56.19 82 PHE A CA 1
ATOM 599 C C . PHE A 1 82 ? 20.435 -7.326 -46.457 1.00 56.19 82 PHE A C 1
ATOM 601 O O . PHE A 1 82 ? 20.606 -6.885 -47.589 1.00 56.19 82 PHE A O 1
ATOM 608 N N . LEU A 1 83 ? 20.777 -6.626 -45.367 1.00 54.25 83 LEU A N 1
ATOM 609 C CA . LEU A 1 83 ? 21.307 -5.249 -45.399 1.00 54.25 83 LEU A CA 1
ATOM 610 C C . LEU A 1 83 ? 22.774 -5.142 -44.949 1.00 54.25 83 LEU A C 1
ATOM 612 O O . LEU A 1 83 ? 23.480 -4.243 -45.398 1.00 54.25 83 LEU A O 1
ATOM 616 N N . LEU A 1 84 ? 23.250 -6.039 -44.079 1.00 53.41 84 LEU A N 1
ATOM 617 C CA . LEU A 1 84 ? 24.604 -5.997 -43.511 1.00 53.41 84 LEU A CA 1
ATOM 618 C C . LEU A 1 84 ? 25.446 -7.135 -44.098 1.00 53.41 84 LEU A C 1
ATOM 620 O O . LEU A 1 84 ? 25.545 -8.229 -43.548 1.00 53.41 84 LEU A O 1
ATOM 624 N N . VAL A 1 85 ? 26.036 -6.875 -45.262 1.00 51.06 85 VAL A N 1
ATOM 625 C CA . VAL A 1 85 ? 26.905 -7.825 -45.965 1.00 51.06 85 VAL A CA 1
ATOM 626 C C . VAL A 1 85 ? 28.069 -8.255 -45.056 1.00 51.06 85 VAL A C 1
ATOM 628 O O . VAL A 1 85 ? 28.889 -7.431 -44.660 1.00 51.06 85 VAL A O 1
ATOM 631 N N . GLY A 1 86 ? 28.166 -9.557 -44.762 1.00 50.47 86 GLY A N 1
ATOM 632 C CA . GLY A 1 86 ? 29.442 -10.206 -44.427 1.00 50.47 86 GLY A CA 1
ATOM 633 C C . GLY A 1 86 ? 29.622 -10.822 -43.035 1.00 50.47 86 GLY A C 1
ATOM 634 O O . GLY A 1 86 ? 30.615 -11.516 -42.846 1.00 50.47 86 GLY A O 1
ATOM 635 N N . ALA A 1 87 ? 28.712 -10.656 -42.070 1.00 53.12 87 ALA A N 1
ATOM 636 C CA . ALA A 1 87 ? 28.855 -11.334 -40.772 1.00 53.12 87 ALA A CA 1
ATOM 637 C C . ALA A 1 87 ? 27.500 -11.711 -40.166 1.00 53.12 87 ALA A C 1
ATOM 639 O O . ALA A 1 87 ? 26.839 -10.905 -39.509 1.00 53.12 87 ALA A O 1
ATOM 640 N N . GLN A 1 88 ? 27.090 -12.962 -40.385 1.00 56.44 88 GLN A N 1
ATOM 641 C CA . GLN A 1 88 ? 25.937 -13.538 -39.702 1.00 56.44 88 GLN A CA 1
ATOM 642 C C . GLN A 1 88 ? 26.277 -13.730 -38.224 1.00 56.44 88 GLN A C 1
ATOM 644 O O . GLN A 1 88 ? 27.055 -14.610 -37.859 1.00 56.44 88 GLN A O 1
ATOM 649 N N . LEU A 1 89 ? 25.666 -12.917 -37.365 1.00 58.59 89 LEU A N 1
ATOM 650 C CA . LEU A 1 89 ? 25.597 -13.237 -35.947 1.00 58.59 89 LEU A CA 1
ATOM 651 C C . LEU A 1 89 ? 24.804 -14.527 -35.781 1.00 58.59 89 LEU A C 1
ATOM 653 O O . LEU A 1 89 ? 23.725 -14.686 -36.357 1.00 58.59 89 LEU A O 1
ATOM 657 N N . SER A 1 90 ? 25.323 -15.436 -34.958 1.00 67.81 90 SER A N 1
ATOM 658 C CA . SER A 1 90 ? 24.522 -16.575 -34.537 1.00 67.81 90 SER A CA 1
ATOM 659 C C . SER A 1 90 ? 23.250 -16.058 -33.852 1.00 67.81 90 SER A C 1
ATOM 661 O O . SER A 1 90 ? 23.282 -15.059 -33.123 1.00 67.81 90 SER A O 1
ATOM 663 N N . ILE A 1 91 ? 22.127 -16.748 -34.064 1.00 66.44 91 ILE A N 1
ATOM 664 C CA . ILE A 1 91 ? 20.854 -16.447 -33.387 1.00 66.44 91 ILE A CA 1
ATOM 665 C C . ILE A 1 91 ? 21.050 -16.347 -31.867 1.00 66.44 91 ILE A C 1
ATOM 667 O O . ILE A 1 91 ? 20.449 -15.493 -31.217 1.00 66.44 91 ILE A O 1
ATOM 671 N N . GLN A 1 92 ? 21.943 -17.170 -31.312 1.00 65.69 92 GLN A N 1
ATOM 672 C CA . GLN A 1 92 ? 22.289 -17.167 -29.893 1.00 65.69 92 GLN A CA 1
ATOM 673 C C . GLN A 1 92 ? 22.974 -15.859 -29.474 1.00 65.69 92 GLN A C 1
ATOM 675 O O . GLN A 1 92 ? 22.552 -15.233 -28.505 1.00 65.69 92 GLN A O 1
ATOM 680 N N . THR A 1 93 ? 23.986 -15.400 -30.216 1.00 66.69 93 THR A N 1
ATOM 681 C CA . THR A 1 93 ? 24.690 -14.140 -29.919 1.00 66.69 93 THR A CA 1
ATOM 682 C C . THR A 1 93 ? 23.760 -12.932 -30.063 1.00 66.69 93 THR A C 1
ATOM 684 O O . THR A 1 93 ? 23.806 -12.021 -29.234 1.00 66.69 93 THR A O 1
ATOM 687 N N . TRP A 1 94 ? 22.874 -12.937 -31.064 1.00 70.06 94 TRP A N 1
ATOM 688 C CA . TRP A 1 94 ? 21.858 -11.895 -31.247 1.00 70.06 94 TRP A CA 1
ATOM 689 C C . TRP A 1 94 ? 20.898 -11.829 -30.054 1.00 70.06 94 TRP A C 1
ATOM 691 O O . TRP A 1 94 ? 20.698 -10.768 -29.463 1.00 70.06 94 TRP A O 1
ATOM 701 N N . PHE A 1 95 ? 20.361 -12.978 -29.644 1.00 73.50 95 PHE A N 1
ATOM 702 C CA . PHE A 1 95 ? 19.434 -13.066 -28.521 1.00 73.50 95 PHE A CA 1
ATOM 703 C C . PHE A 1 95 ? 20.062 -12.620 -27.197 1.00 73.50 95 PHE A C 1
ATOM 705 O O . PHE A 1 95 ? 19.476 -11.811 -26.478 1.00 73.50 95 PHE A O 1
ATOM 712 N N . MET A 1 96 ? 21.281 -13.079 -26.903 1.00 73.50 96 MET A N 1
ATOM 713 C CA . MET A 1 96 ? 21.997 -12.680 -25.688 1.00 73.50 96 MET A CA 1
ATOM 714 C C . MET A 1 96 ? 22.283 -11.174 -25.659 1.00 73.50 96 MET A C 1
ATOM 716 O O . MET A 1 96 ? 22.184 -10.552 -24.604 1.00 73.50 96 MET A O 1
ATOM 720 N N . SER A 1 97 ? 22.558 -10.568 -26.817 1.00 73.38 97 SER A N 1
ATOM 721 C CA . SER A 1 97 ? 22.756 -9.118 -26.940 1.00 73.38 97 SER A CA 1
ATOM 722 C C . SER A 1 97 ? 21.466 -8.336 -26.667 1.00 73.38 97 SER A C 1
ATOM 724 O O . SER A 1 97 ? 21.502 -7.308 -25.994 1.00 73.38 97 SER A O 1
ATOM 726 N N . LEU A 1 98 ? 20.311 -8.842 -27.118 1.00 76.00 98 LEU A N 1
ATOM 727 C CA . LEU A 1 98 ? 19.007 -8.238 -26.820 1.00 76.00 98 LEU A CA 1
ATOM 728 C C . LEU A 1 98 ? 18.662 -8.325 -25.326 1.00 76.00 98 LEU A C 1
ATOM 730 O O . LEU A 1 98 ? 18.217 -7.336 -24.748 1.00 76.00 98 LEU A O 1
ATOM 734 N N . ILE A 1 99 ? 18.902 -9.469 -24.677 1.00 75.12 99 ILE A N 1
ATOM 735 C CA . ILE A 1 99 ? 18.691 -9.613 -23.226 1.00 75.12 99 ILE A CA 1
ATOM 736 C C . ILE A 1 99 ? 19.622 -8.672 -22.453 1.00 75.12 99 ILE A C 1
ATOM 738 O O . ILE A 1 99 ? 19.173 -7.971 -21.542 1.00 75.12 99 ILE A O 1
ATOM 742 N N . ALA A 1 100 ? 20.905 -8.620 -22.820 1.00 74.62 100 ALA A N 1
ATOM 743 C CA . ALA A 1 100 ? 21.876 -7.730 -22.190 1.00 74.62 100 ALA A CA 1
ATOM 744 C C . ALA A 1 100 ? 21.474 -6.254 -22.347 1.00 74.62 100 ALA A C 1
ATOM 746 O O . ALA A 1 100 ? 21.475 -5.506 -21.374 1.00 74.62 100 ALA A O 1
ATOM 747 N N . GLY A 1 101 ? 21.042 -5.848 -23.543 1.00 75.44 101 GLY A N 1
ATOM 748 C CA . GLY A 1 101 ? 20.496 -4.514 -23.776 1.00 75.44 101 GLY A CA 1
ATOM 749 C C . GLY A 1 101 ? 19.275 -4.227 -22.915 1.00 75.44 101 GLY A C 1
ATOM 750 O O . GLY A 1 101 ? 19.283 -3.278 -22.138 1.00 75.44 101 GLY A O 1
ATOM 751 N N . TRP A 1 102 ? 18.248 -5.073 -22.986 1.00 77.12 102 TRP A N 1
ATOM 752 C CA . TRP A 1 102 ? 16.999 -4.887 -22.245 1.00 77.12 102 TRP A CA 1
ATOM 753 C C . TRP A 1 102 ? 17.219 -4.773 -20.736 1.00 77.12 102 TRP A C 1
ATOM 755 O O . TRP A 1 102 ? 16.664 -3.885 -20.090 1.00 77.12 102 TRP A O 1
ATOM 765 N N . THR A 1 103 ? 18.049 -5.652 -20.172 1.00 74.69 103 THR A N 1
ATOM 766 C CA . THR A 1 103 ? 18.378 -5.638 -18.741 1.00 74.69 103 THR A CA 1
ATOM 767 C C . THR A 1 103 ? 19.110 -4.357 -18.342 1.00 74.69 103 THR A C 1
ATOM 769 O O . THR A 1 103 ? 18.727 -3.743 -17.346 1.00 74.69 103 THR A O 1
ATOM 772 N N . LEU A 1 104 ? 20.081 -3.894 -19.139 1.00 75.81 104 LEU A N 1
ATOM 773 C CA . LEU A 1 104 ? 20.752 -2.605 -18.931 1.00 75.81 104 LEU A CA 1
ATOM 774 C C . LEU A 1 104 ? 19.772 -1.430 -19.012 1.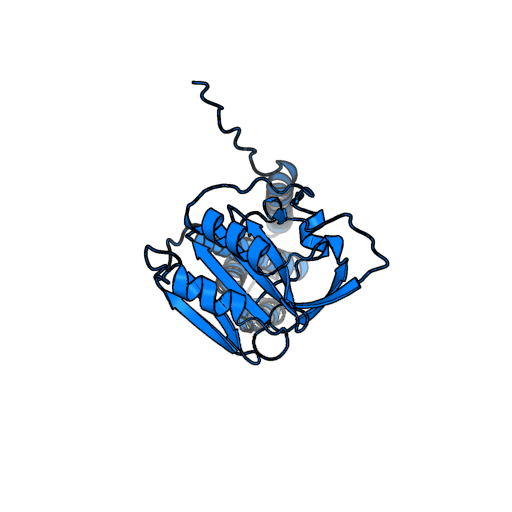00 75.81 104 LEU A C 1
ATOM 776 O O . LEU A 1 104 ? 19.802 -0.554 -18.154 1.00 75.81 104 LEU A O 1
ATOM 780 N N . GLY A 1 105 ? 18.871 -1.436 -19.994 1.00 74.81 105 GLY A N 1
ATOM 781 C CA . GLY A 1 105 ? 17.834 -0.423 -20.175 1.00 74.81 105 GLY A CA 1
ATOM 782 C C . GLY A 1 105 ? 16.855 -0.343 -19.010 1.00 74.81 105 GLY A C 1
ATOM 783 O O . GLY A 1 105 ? 16.613 0.729 -18.461 1.00 74.81 105 GLY A O 1
ATOM 784 N N . ALA A 1 106 ? 16.328 -1.491 -18.585 1.00 71.69 106 ALA A N 1
ATOM 785 C CA . ALA A 1 106 ? 15.412 -1.589 -17.455 1.00 71.69 106 ALA A CA 1
ATOM 786 C C . ALA A 1 106 ? 16.092 -1.199 -16.134 1.00 71.69 106 ALA A C 1
ATOM 788 O O . ALA A 1 106 ? 15.481 -0.556 -15.280 1.00 71.69 106 ALA A O 1
ATOM 789 N N . LEU A 1 107 ? 17.369 -1.552 -15.963 1.00 72.19 107 LEU A N 1
ATOM 790 C CA . LEU A 1 107 ? 18.150 -1.151 -14.800 1.00 72.19 107 LEU A CA 1
ATOM 791 C C . LEU A 1 107 ? 18.430 0.358 -14.818 1.00 72.19 107 LEU A C 1
ATOM 793 O O . LEU A 1 107 ? 18.230 1.019 -13.802 1.00 72.19 107 LEU A O 1
ATOM 797 N N . ALA A 1 108 ? 18.818 0.914 -15.967 1.00 71.19 108 ALA A N 1
ATOM 798 C CA . ALA A 1 108 ? 19.014 2.347 -16.156 1.00 71.19 108 ALA A CA 1
ATOM 799 C C . ALA A 1 108 ? 17.719 3.127 -15.919 1.00 71.19 108 ALA A C 1
ATOM 801 O O . ALA A 1 108 ? 17.763 4.167 -15.274 1.00 71.19 108 ALA A O 1
ATOM 802 N N . ARG A 1 109 ? 16.562 2.600 -16.338 1.00 71.31 109 ARG A N 1
ATOM 803 C CA . ARG A 1 109 ? 15.251 3.164 -16.002 1.00 71.31 109 ARG A CA 1
ATOM 804 C C . ARG A 1 109 ? 15.013 3.139 -14.505 1.00 71.31 109 ARG A C 1
ATOM 806 O O . ARG A 1 109 ? 14.689 4.168 -13.944 1.00 71.31 109 ARG A O 1
ATOM 813 N N . ARG A 1 110 ? 15.248 2.012 -13.828 1.00 65.50 110 ARG A N 1
ATOM 814 C CA . ARG A 1 110 ? 15.132 1.939 -12.361 1.00 65.50 110 ARG A CA 1
ATOM 815 C C . ARG A 1 110 ? 16.056 2.935 -11.658 1.00 65.50 110 ARG A C 1
ATOM 817 O O . ARG A 1 110 ? 15.679 3.469 -10.624 1.00 65.50 110 ARG A O 1
ATOM 824 N N . TYR A 1 111 ? 17.253 3.187 -12.185 1.00 63.91 111 TYR A N 1
ATOM 825 C CA . TYR A 1 111 ? 18.158 4.208 -11.651 1.00 63.91 111 TYR A CA 1
ATOM 826 C C . TYR A 1 111 ? 17.729 5.636 -12.000 1.00 63.91 111 TYR A C 1
ATOM 828 O O . TYR A 1 111 ? 17.844 6.506 -11.146 1.00 63.91 111 TYR A O 1
ATOM 836 N N . ALA A 1 112 ? 17.207 5.882 -13.201 1.00 60.47 112 ALA A N 1
ATOM 837 C CA . ALA A 1 112 ? 16.669 7.176 -13.609 1.00 60.47 112 ALA A CA 1
ATOM 838 C C . ALA A 1 112 ? 15.399 7.510 -12.820 1.00 60.47 112 ALA A C 1
ATOM 840 O O . ALA A 1 112 ? 15.290 8.599 -12.281 1.00 60.47 112 ALA A O 1
ATOM 841 N N . ASP A 1 113 ? 14.502 6.548 -12.631 1.00 55.78 113 ASP A N 1
ATOM 842 C CA . ASP A 1 113 ? 13.312 6.667 -11.789 1.00 55.78 113 ASP A CA 1
ATOM 843 C C . ASP A 1 113 ? 13.689 6.854 -10.305 1.00 55.78 113 ASP A C 1
ATOM 845 O O . ASP A 1 113 ? 12.987 7.549 -9.577 1.00 55.78 113 ASP A O 1
ATOM 849 N N . ARG A 1 114 ? 14.832 6.310 -9.854 1.00 51.84 114 ARG A N 1
ATOM 850 C CA . ARG A 1 114 ? 15.418 6.604 -8.527 1.00 51.84 114 ARG A CA 1
ATOM 851 C C . ARG A 1 114 ? 16.139 7.957 -8.454 1.00 51.84 114 ARG A C 1
ATOM 853 O O . ARG A 1 114 ? 16.327 8.473 -7.358 1.00 51.84 114 ARG A O 1
ATOM 860 N N . GLY A 1 115 ? 16.583 8.500 -9.587 1.00 40.03 115 GLY A N 1
ATOM 861 C CA . GLY A 1 115 ? 17.373 9.729 -9.704 1.00 40.03 115 GLY A CA 1
ATOM 862 C C . GLY A 1 115 ? 16.591 10.946 -10.204 1.00 40.03 115 GLY A C 1
ATOM 863 O O . GLY A 1 115 ? 17.152 12.036 -10.252 1.00 40.03 115 GLY A O 1
ATOM 864 N N . LEU A 1 116 ? 15.318 10.782 -10.569 1.00 33.81 116 LEU A N 1
ATOM 865 C CA . LEU A 1 116 ? 14.409 11.861 -10.932 1.00 33.81 116 LEU A CA 1
ATOM 866 C C . LEU A 1 116 ? 13.750 12.396 -9.650 1.00 33.81 116 LEU A C 1
ATOM 868 O O . LEU A 1 116 ? 12.854 11.745 -9.106 1.00 33.81 116 LEU A O 1
ATOM 872 N N . PRO A 1 117 ? 14.156 13.576 -9.143 1.00 36.41 117 PRO A N 1
ATOM 873 C CA . PRO A 1 117 ? 13.377 14.253 -8.123 1.00 36.41 117 PRO A CA 1
ATOM 874 C C . PRO A 1 117 ? 12.001 14.578 -8.715 1.00 36.41 117 PRO A C 1
ATOM 876 O O . PRO A 1 117 ? 11.890 14.985 -9.870 1.00 36.41 117 PRO A O 1
ATOM 879 N N . GLY A 1 118 ? 10.964 14.322 -7.917 1.00 39.47 118 GLY A N 1
ATOM 880 C CA . GLY A 1 118 ? 9.551 14.355 -8.281 1.00 39.47 118 GLY A CA 1
ATOM 881 C C . GLY A 1 118 ? 9.160 15.325 -9.397 1.00 39.47 118 GLY A C 1
ATOM 882 O O . GLY A 1 118 ? 9.283 16.537 -9.253 1.00 39.47 118 GLY A O 1
ATOM 883 N N . ARG A 1 119 ? 8.549 14.774 -10.451 1.00 37.22 119 ARG A N 1
ATOM 884 C CA . ARG A 1 119 ? 7.486 15.475 -11.179 1.00 37.22 119 ARG A CA 1
ATOM 885 C C . ARG A 1 119 ? 6.409 15.825 -10.151 1.00 37.22 119 ARG A C 1
ATOM 887 O O . ARG A 1 119 ? 5.667 14.948 -9.719 1.00 37.22 119 ARG A O 1
ATOM 894 N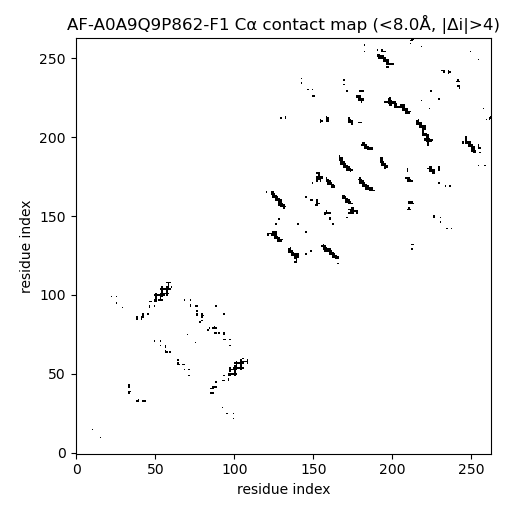 N . ASP A 1 120 ? 6.443 17.069 -9.688 1.00 38.50 120 ASP A N 1
ATOM 895 C CA . ASP A 1 120 ? 5.452 17.736 -8.846 1.00 38.50 120 ASP A CA 1
ATOM 896 C C . ASP A 1 120 ? 4.899 16.898 -7.684 1.00 38.50 120 ASP A C 1
ATOM 898 O O . ASP A 1 120 ? 3.689 16.792 -7.477 1.00 38.50 120 ASP A O 1
ATOM 902 N N . ARG A 1 121 ? 5.790 16.344 -6.847 1.00 45.28 121 ARG A N 1
ATOM 903 C CA . ARG A 1 121 ? 5.398 16.094 -5.454 1.00 45.28 121 ARG A CA 1
ATOM 904 C C . ARG A 1 121 ? 5.211 17.474 -4.837 1.00 45.28 121 ARG A C 1
ATOM 906 O O . ARG A 1 121 ? 6.196 18.146 -4.537 1.00 45.28 121 ARG A O 1
ATOM 913 N N . ALA A 1 122 ? 3.959 17.908 -4.692 1.00 44.84 122 ALA A N 1
ATOM 914 C CA . ALA A 1 122 ? 3.616 18.995 -3.786 1.00 44.84 122 ALA A CA 1
ATOM 915 C C . ALA A 1 122 ? 4.461 18.836 -2.510 1.00 44.84 122 ALA A C 1
ATOM 917 O O . ALA A 1 122 ? 4.627 17.725 -2.013 1.00 44.84 122 ALA A O 1
ATOM 918 N N . SER A 1 123 ? 5.064 19.913 -2.011 1.00 54.94 123 SER A N 1
ATOM 919 C CA . SER A 1 123 ? 6.036 19.849 -0.907 1.00 54.94 123 SER A CA 1
ATOM 920 C C . SER A 1 123 ? 5.456 19.334 0.423 1.00 54.94 123 SER A C 1
ATOM 922 O O . SER A 1 123 ? 6.201 19.180 1.394 1.00 54.94 123 SER A O 1
ATOM 924 N N . GLY A 1 124 ? 4.150 19.062 0.462 1.00 66.56 124 GLY A N 1
ATOM 925 C CA . GLY A 1 124 ? 3.407 18.501 1.580 1.00 66.56 124 GLY A CA 1
ATOM 926 C C . GLY A 1 124 ? 2.831 17.109 1.289 1.00 66.56 124 GLY A C 1
ATOM 927 O O . GLY A 1 124 ? 3.008 16.564 0.199 1.00 66.56 124 GLY A O 1
ATOM 928 N N . PRO A 1 125 ? 2.134 16.518 2.272 1.00 81.75 125 PRO A N 1
ATOM 929 C CA . PRO A 1 125 ? 1.504 15.217 2.108 1.00 81.75 125 PRO A CA 1
ATOM 930 C C . PRO A 1 125 ? 0.502 15.223 0.944 1.00 81.75 125 PRO A C 1
ATOM 932 O O . PRO A 1 125 ? -0.103 16.246 0.629 1.00 81.75 125 PRO A O 1
ATOM 935 N N . ALA A 1 126 ? 0.305 14.074 0.311 1.00 90.31 126 ALA A N 1
ATOM 936 C CA . ALA A 1 126 ? -0.754 13.840 -0.660 1.00 90.31 126 ALA A CA 1
ATOM 937 C C . ALA A 1 126 ? -1.736 12.811 -0.097 1.00 90.31 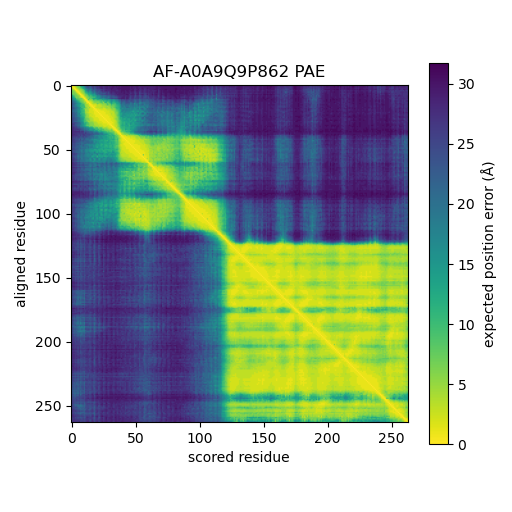126 ALA A C 1
ATOM 939 O O . ALA A 1 126 ? -1.328 11.806 0.483 1.00 90.31 126 ALA A O 1
ATOM 940 N N . LEU A 1 127 ? -3.027 13.062 -0.282 1.00 93.25 127 LEU A N 1
ATOM 941 C CA . LEU A 1 127 ? -4.117 12.155 0.054 1.00 93.25 127 LEU A CA 1
ATOM 942 C C . LEU A 1 127 ? -4.670 11.558 -1.234 1.00 93.25 127 LEU A C 1
ATOM 944 O O . LEU A 1 127 ? -5.045 12.289 -2.149 1.00 93.25 127 LEU A O 1
ATOM 948 N N . GLN A 1 128 ? -4.753 10.237 -1.295 1.00 93.50 128 GLN A N 1
ATOM 949 C CA . GLN A 1 128 ? -5.438 9.515 -2.358 1.00 93.50 128 GLN A CA 1
ATOM 950 C C . GLN A 1 128 ? -6.571 8.695 -1.755 1.00 93.50 128 GLN A C 1
ATOM 952 O O . GLN A 1 128 ? -6.441 8.176 -0.649 1.00 93.50 128 GLN A O 1
ATOM 957 N N . TRP A 1 129 ? -7.690 8.576 -2.462 1.00 93.38 129 TRP A N 1
ATOM 958 C CA . TRP A 1 129 ? -8.778 7.704 -2.032 1.00 93.38 129 TRP A CA 1
ATOM 959 C C . TRP A 1 129 ? -9.531 7.116 -3.219 1.00 93.38 129 TRP A C 1
ATOM 961 O O . TRP A 1 129 ? -9.570 7.703 -4.304 1.00 93.38 129 TRP A O 1
ATOM 971 N N . TRP A 1 130 ? -10.131 5.951 -2.999 1.00 90.38 130 TRP A N 1
ATOM 972 C CA . TRP A 1 130 ? -10.887 5.227 -4.012 1.00 90.38 130 TRP A CA 1
ATOM 973 C C . TRP A 1 130 ? -12.375 5.290 -3.712 1.00 90.38 130 TRP A C 1
ATOM 975 O O . TRP A 1 130 ? -12.801 5.044 -2.586 1.00 90.38 130 TRP A O 1
ATOM 985 N N . VAL A 1 131 ? -13.159 5.624 -4.739 1.00 88.38 131 VAL A N 1
ATOM 986 C CA . VAL A 1 131 ? -14.623 5.567 -4.703 1.00 88.38 131 VAL A CA 1
ATOM 987 C C . VAL A 1 131 ? -15.116 4.833 -5.941 1.00 88.38 131 VAL A C 1
ATOM 989 O O . VAL A 1 131 ? -14.861 5.287 -7.057 1.00 88.38 131 VAL A O 1
ATOM 992 N N . ARG A 1 132 ? -15.814 3.706 -5.765 1.00 85.75 132 ARG A N 1
ATOM 993 C CA . ARG A 1 132 ? -16.369 2.875 -6.849 1.00 85.75 132 ARG A CA 1
ATOM 994 C C . ARG A 1 132 ? -15.324 2.590 -7.942 1.00 85.75 132 ARG A C 1
ATOM 996 O O . ARG A 1 132 ? -15.562 2.805 -9.130 1.00 85.75 132 ARG A O 1
ATOM 1003 N N . GLY A 1 133 ? -14.120 2.204 -7.514 1.00 79.88 133 GLY A N 1
ATOM 1004 C CA . GLY A 1 133 ? -12.978 1.891 -8.378 1.00 79.88 133 GLY A CA 1
ATOM 1005 C C . GLY A 1 133 ? -12.271 3.084 -9.034 1.00 79.88 133 GLY A C 1
ATOM 1006 O O . GLY A 1 133 ? -11.314 2.894 -9.785 1.00 79.88 133 GLY A O 1
ATOM 1007 N N . ARG A 1 134 ? -12.701 4.322 -8.760 1.00 83.25 134 ARG A N 1
ATOM 1008 C CA . ARG A 1 134 ? -12.047 5.541 -9.256 1.00 83.25 134 ARG A CA 1
ATOM 1009 C C . ARG A 1 134 ? -11.132 6.135 -8.198 1.00 83.25 134 ARG A C 1
ATOM 1011 O O . ARG A 1 134 ? -11.557 6.342 -7.064 1.00 83.25 134 ARG A O 1
ATOM 1018 N N . ARG A 1 135 ? -9.905 6.468 -8.602 1.00 88.38 135 ARG A N 1
ATOM 1019 C CA . ARG A 1 135 ? -8.922 7.154 -7.759 1.00 88.38 135 ARG A CA 1
ATOM 1020 C C . ARG A 1 135 ? -9.122 8.663 -7.803 1.00 88.38 135 ARG A C 1
ATOM 1022 O O . ARG A 1 135 ? -9.175 9.258 -8.878 1.00 88.38 135 ARG A O 1
ATOM 1029 N N . TYR A 1 136 ? -9.117 9.271 -6.631 1.00 87.56 136 TYR A N 1
ATOM 1030 C CA . TYR A 1 136 ? -9.095 10.711 -6.431 1.00 87.56 136 TYR A CA 1
ATOM 1031 C C . TYR A 1 136 ? -7.832 11.096 -5.671 1.00 87.56 136 TYR A C 1
ATOM 1033 O O . TYR A 1 136 ? -7.324 10.311 -4.871 1.00 87.56 136 TYR A O 1
ATOM 1041 N N . VAL A 1 137 ? -7.314 12.293 -5.941 1.00 90.19 137 VAL A N 1
ATOM 1042 C CA . VAL A 1 137 ? -6.063 12.788 -5.361 1.00 90.19 137 VAL A CA 1
ATOM 1043 C C . VAL A 1 137 ? -6.261 14.219 -4.886 1.00 90.19 137 VAL A C 1
ATOM 1045 O O . VAL A 1 137 ? -6.864 15.035 -5.582 1.00 90.19 137 VAL A O 1
ATOM 1048 N N . GLN A 1 138 ? -5.724 14.519 -3.711 1.00 89.69 138 GLN A N 1
ATOM 1049 C CA . GLN A 1 138 ? -5.666 15.853 -3.144 1.00 89.69 138 GLN A CA 1
ATOM 1050 C C . GLN A 1 138 ? -4.268 16.111 -2.582 1.00 89.69 138 GLN A C 1
ATOM 1052 O O . GLN A 1 138 ? -3.753 15.339 -1.776 1.00 89.69 138 GLN A O 1
ATOM 1057 N N . ASN A 1 139 ? -3.669 17.226 -2.989 1.00 88.88 139 ASN A N 1
ATOM 1058 C CA . ASN A 1 139 ? -2.380 17.674 -2.473 1.00 88.88 139 ASN A CA 1
ATOM 1059 C C . ASN A 1 139 ? -2.580 18.532 -1.221 1.00 88.88 139 ASN A C 1
ATOM 1061 O O . ASN A 1 139 ? -3.544 19.295 -1.145 1.00 88.88 139 ASN A O 1
ATOM 1065 N N . SER A 1 140 ? -1.654 18.426 -0.269 1.00 86.50 140 SER A N 1
ATOM 1066 C CA . SER A 1 140 ? -1.656 19.177 0.992 1.00 86.50 140 SER A CA 1
ATOM 1067 C C . SER A 1 140 ? -2.981 19.065 1.775 1.00 86.50 140 SER A C 1
ATOM 1069 O O . SER A 1 140 ? -3.597 20.089 2.081 1.00 86.50 140 SER A O 1
ATOM 1071 N N . PRO A 1 141 ? -3.456 17.842 2.088 1.00 90.69 141 PRO A N 1
ATOM 1072 C CA . PRO A 1 141 ? -4.667 17.632 2.873 1.00 90.69 141 PRO A CA 1
ATOM 1073 C C . PRO A 1 141 ? -4.475 18.126 4.316 1.00 90.69 141 PRO A C 1
ATOM 1075 O O . PRO A 1 141 ? -3.390 18.013 4.892 1.00 90.69 141 PRO A O 1
ATOM 1078 N N . THR A 1 142 ? -5.543 18.625 4.935 1.00 91.00 142 THR A N 1
ATOM 1079 C CA . THR A 1 142 ? -5.570 18.858 6.386 1.00 91.00 142 THR A CA 1
ATOM 1080 C C . THR A 1 142 ? -5.817 17.546 7.135 1.00 91.00 142 THR A C 1
ATOM 1082 O O . THR A 1 142 ? -6.402 16.614 6.582 1.00 91.00 142 THR A O 1
ATOM 1085 N N . ALA A 1 143 ? -5.428 17.467 8.412 1.00 90.44 143 ALA A N 1
ATOM 1086 C CA . ALA A 1 143 ? -5.698 16.285 9.240 1.00 90.44 143 ALA A CA 1
ATOM 1087 C C . ALA A 1 143 ? -7.200 15.932 9.271 1.00 90.44 143 ALA A C 1
ATOM 1089 O O . ALA A 1 143 ? -7.559 14.780 9.055 1.00 90.44 143 ALA A O 1
ATOM 1090 N N . ALA A 1 144 ? -8.073 16.938 9.392 1.00 92.62 144 ALA A N 1
ATOM 1091 C CA . ALA A 1 144 ? -9.526 16.757 9.354 1.00 92.62 144 ALA A CA 1
ATOM 1092 C C . ALA A 1 144 ? -10.033 16.199 8.009 1.00 92.62 144 ALA A C 1
ATOM 1094 O O . ALA A 1 144 ? -10.985 15.422 7.972 1.00 92.62 144 ALA A O 1
ATOM 1095 N N . GLN A 1 145 ? -9.404 16.567 6.885 1.00 94.00 145 GLN A N 1
ATOM 1096 C CA . GLN A 1 145 ? -9.751 15.998 5.578 1.00 94.00 145 GLN A CA 1
ATOM 1097 C C . GLN A 1 145 ? -9.344 14.529 5.479 1.00 94.00 145 GLN A C 1
ATOM 1099 O O . GLN A 1 145 ? -10.111 13.734 4.939 1.00 94.00 145 GLN A O 1
ATOM 1104 N N . VAL A 1 146 ? -8.172 14.162 6.005 1.00 94.38 146 VAL A N 1
ATOM 1105 C CA . VAL A 1 146 ? -7.738 12.760 6.072 1.00 94.38 146 VAL A CA 1
ATOM 1106 C C . VAL A 1 146 ? -8.694 11.957 6.955 1.00 94.38 146 VAL A C 1
ATOM 1108 O O . VAL A 1 146 ? -9.210 10.934 6.509 1.00 94.38 146 VAL A O 1
ATOM 1111 N N . GLU A 1 147 ? -8.996 12.455 8.156 1.00 94.88 147 GLU A N 1
ATOM 1112 C CA . GLU A 1 147 ? -9.931 11.828 9.093 1.00 94.88 147 GLU A CA 1
ATOM 1113 C C . GLU A 1 147 ? -11.300 11.589 8.448 1.00 94.88 147 GLU A C 1
ATOM 1115 O O . GLU A 1 147 ? -11.815 10.472 8.478 1.00 94.88 147 GLU A O 1
ATOM 1120 N N . ALA A 1 148 ? -11.862 12.603 7.785 1.00 94.44 148 ALA A N 1
ATOM 1121 C CA . ALA A 1 148 ? -13.151 12.484 7.113 1.00 94.44 148 ALA A CA 1
ATOM 1122 C C . ALA A 1 148 ? -13.160 11.403 6.018 1.00 94.44 148 ALA A C 1
ATOM 1124 O O . ALA A 1 148 ? -14.194 10.777 5.780 1.00 94.44 148 ALA A O 1
ATOM 1125 N N . LYS A 1 149 ? -12.030 11.169 5.332 1.00 95.19 149 LYS A N 1
ATOM 1126 C CA . LYS A 1 149 ? -11.927 10.079 4.348 1.00 95.19 149 LYS A CA 1
ATOM 1127 C C . LYS A 1 149 ? -11.807 8.716 5.010 1.00 95.19 149 LYS A C 1
ATOM 1129 O O . LYS A 1 149 ? -12.460 7.794 4.538 1.00 95.19 149 LYS A O 1
ATOM 1134 N N . VAL A 1 150 ? -11.034 8.602 6.089 1.00 94.44 150 VAL A N 1
ATOM 1135 C CA . VAL A 1 150 ? -10.885 7.349 6.844 1.00 94.44 150 VAL A CA 1
ATOM 1136 C C . VAL A 1 150 ? -12.215 6.936 7.474 1.00 94.44 150 VAL A C 1
ATOM 1138 O O . VAL A 1 150 ? -12.666 5.823 7.241 1.00 94.44 150 VAL A O 1
ATOM 1141 N N . ARG A 1 151 ? -12.910 7.850 8.165 1.00 93.94 151 ARG A N 1
ATOM 1142 C CA . ARG A 1 151 ? -14.261 7.600 8.709 1.00 93.94 151 ARG A CA 1
ATOM 1143 C C . ARG A 1 151 ? -15.301 7.315 7.629 1.00 93.94 151 ARG A C 1
ATOM 1145 O O . ARG A 1 151 ? -16.343 6.738 7.904 1.00 93.94 151 ARG A O 1
ATOM 1152 N N . GLY A 1 152 ? -15.041 7.784 6.413 1.00 91.44 152 GLY A N 1
ATOM 1153 C CA . GLY A 1 152 ? -15.905 7.573 5.267 1.00 91.44 152 GLY A CA 1
ATOM 1154 C C . GLY A 1 152 ? -15.704 6.233 4.569 1.00 91.44 152 GLY A C 1
ATOM 1155 O O . GLY A 1 152 ? -16.443 6.002 3.616 1.00 91.44 152 GLY A O 1
ATOM 1156 N N . LEU A 1 153 ? -14.723 5.412 4.960 1.00 92.94 153 LEU A N 1
ATOM 1157 C CA . LEU A 1 153 ? -14.548 4.060 4.428 1.00 92.94 153 LEU A CA 1
ATOM 1158 C C . LEU A 1 153 ? -15.760 3.199 4.795 1.00 92.94 153 LEU A C 1
ATOM 1160 O O . LEU A 1 153 ? -16.224 3.227 5.929 1.00 92.94 153 LEU A O 1
ATOM 1164 N N . ASP A 1 154 ? -16.277 2.463 3.816 1.00 89.62 154 ASP A N 1
ATOM 1165 C CA . ASP A 1 154 ? -17.474 1.626 3.967 1.00 89.62 154 ASP A CA 1
ATOM 1166 C C . ASP A 1 154 ? -17.310 0.228 3.348 1.00 89.62 154 ASP A C 1
ATOM 1168 O O . ASP A 1 154 ? -18.267 -0.545 3.288 1.00 89.62 154 ASP A O 1
ATOM 1172 N N . GLY A 1 155 ? -16.127 -0.080 2.806 1.00 84.69 155 GLY A N 1
ATOM 1173 C CA . GLY A 1 155 ? -15.812 -1.360 2.172 1.00 84.69 155 GLY A CA 1
ATOM 1174 C C . GLY A 1 155 ? -16.576 -1.689 0.894 1.00 84.69 155 GLY A C 1
ATOM 1175 O O . GLY A 1 155 ? -16.351 -2.747 0.312 1.00 84.69 155 GLY A O 1
ATOM 1176 N N . ARG A 1 156 ? -17.482 -0.821 0.439 1.00 85.06 156 ARG A N 1
ATOM 1177 C CA . ARG A 1 156 ? -18.350 -1.061 -0.722 1.00 85.06 156 ARG A CA 1
ATOM 1178 C C . ARG A 1 156 ? -18.082 -0.047 -1.811 1.00 85.06 156 ARG A C 1
ATOM 1180 O O . ARG A 1 156 ? -17.666 -0.390 -2.914 1.00 85.06 156 ARG A O 1
ATOM 1187 N N . GLU A 1 157 ? -18.328 1.217 -1.501 1.00 86.88 157 GLU A N 1
ATOM 1188 C CA . GLU A 1 157 ? -18.045 2.315 -2.404 1.00 86.88 157 GLU A CA 1
ATOM 1189 C C . GLU A 1 157 ? -16.670 2.892 -2.122 1.00 86.88 157 GLU A C 1
ATOM 1191 O O . GLU A 1 157 ? -15.937 3.176 -3.063 1.00 86.88 157 GLU A O 1
ATOM 1196 N N . ARG A 1 158 ? -16.311 3.058 -0.851 1.00 89.12 158 ARG A N 1
ATOM 1197 C CA . ARG A 1 158 ? -15.074 3.685 -0.392 1.00 89.12 158 ARG A CA 1
ATOM 1198 C C . ARG A 1 158 ? -14.221 2.646 0.310 1.00 89.12 158 ARG A C 1
ATOM 1200 O O . ARG A 1 158 ? -14.512 2.243 1.432 1.00 89.12 158 ARG A O 1
ATOM 1207 N N . THR A 1 159 ? -13.164 2.225 -0.371 1.00 88.81 159 THR A N 1
ATOM 1208 C CA . THR A 1 159 ? -12.424 1.007 -0.014 1.00 88.81 159 THR A CA 1
ATOM 1209 C C . THR A 1 159 ? -10.983 1.265 0.407 1.00 88.81 159 THR A C 1
ATOM 1211 O O . THR A 1 159 ? -10.383 0.438 1.080 1.00 88.81 159 THR A O 1
ATOM 1214 N N . LEU A 1 160 ? -10.395 2.398 0.013 1.00 92.00 160 LEU A N 1
ATOM 1215 C CA . LEU A 1 160 ? -8.980 2.673 0.250 1.00 92.00 160 LEU A CA 1
ATOM 1216 C C . LEU A 1 160 ? -8.723 4.165 0.415 1.00 92.00 160 LEU A C 1
ATOM 1218 O O . LEU A 1 160 ? -9.170 4.977 -0.399 1.00 92.00 160 LEU A O 1
ATOM 1222 N N . VAL A 1 161 ? -7.943 4.497 1.437 1.00 94.62 161 VAL A N 1
ATOM 1223 C CA . VAL A 1 161 ? -7.340 5.809 1.662 1.00 94.62 161 VAL A CA 1
ATOM 1224 C C . VAL A 1 161 ? -5.830 5.628 1.772 1.00 94.62 161 VAL A C 1
ATOM 1226 O O . VAL A 1 161 ? -5.354 4.757 2.491 1.00 94.62 161 VAL A O 1
ATOM 1229 N N . ILE A 1 162 ? -5.063 6.454 1.068 1.00 93.56 162 ILE A N 1
ATOM 1230 C CA . ILE A 1 162 ? -3.601 6.465 1.123 1.00 93.56 162 ILE A CA 1
ATOM 1231 C C . ILE A 1 162 ? -3.138 7.874 1.466 1.00 93.56 162 ILE A C 1
ATOM 1233 O O . ILE A 1 162 ? -3.535 8.835 0.807 1.00 93.56 162 ILE A O 1
ATOM 1237 N N . VAL A 1 163 ? -2.247 7.996 2.447 1.00 94.06 163 VAL A N 1
ATOM 1238 C CA . VAL A 1 163 ? -1.508 9.236 2.701 1.00 94.06 163 VAL A CA 1
ATOM 1239 C C . VAL A 1 163 ? -0.039 9.014 2.364 1.00 94.06 163 VAL A C 1
ATOM 1241 O O . VAL A 1 163 ? 0.588 8.082 2.864 1.00 94.06 163 VAL A O 1
ATOM 1244 N N . ILE A 1 164 ? 0.507 9.881 1.515 1.00 90.81 164 ILE A N 1
ATOM 1245 C CA . ILE A 1 164 ? 1.893 9.837 1.043 1.00 90.81 164 ILE A CA 1
ATOM 1246 C C . ILE A 1 164 ? 2.605 11.099 1.529 1.00 90.81 164 ILE A C 1
ATOM 1248 O O . ILE A 1 164 ? 2.206 12.202 1.168 1.00 90.81 164 ILE A O 1
ATOM 1252 N N . ASP A 1 165 ? 3.668 10.952 2.317 1.00 87.38 165 ASP A N 1
ATOM 1253 C CA . ASP A 1 165 ? 4.553 12.046 2.741 1.00 87.38 165 ASP A CA 1
ATOM 1254 C C . ASP A 1 165 ? 5.990 11.714 2.327 1.00 87.38 165 ASP A C 1
ATOM 1256 O O . ASP A 1 165 ? 6.720 11.012 3.029 1.00 87.38 165 ASP A O 1
ATOM 1260 N N . ARG A 1 166 ? 6.393 12.229 1.159 1.00 84.50 166 ARG A N 1
ATOM 1261 C CA . ARG A 1 166 ? 7.666 11.905 0.494 1.00 84.50 166 ARG A CA 1
ATOM 1262 C C . ARG A 1 166 ? 7.794 10.403 0.227 1.00 84.50 166 ARG A C 1
ATOM 1264 O O . ARG A 1 166 ? 7.138 9.909 -0.684 1.00 84.50 166 ARG A O 1
ATOM 1271 N N . ASP A 1 167 ? 8.635 9.717 0.995 1.00 84.75 167 ASP A N 1
ATOM 1272 C CA . ASP A 1 167 ? 8.883 8.279 0.882 1.00 84.75 167 ASP A CA 1
ATOM 1273 C C . ASP A 1 167 ? 8.068 7.490 1.917 1.00 84.75 167 ASP A C 1
ATOM 1275 O O . ASP A 1 167 ? 7.953 6.275 1.817 1.00 84.75 167 ASP A O 1
ATOM 1279 N N . ARG A 1 168 ? 7.450 8.172 2.887 1.00 89.31 168 ARG A N 1
ATOM 1280 C CA . ARG A 1 168 ? 6.589 7.560 3.900 1.00 89.31 168 ARG A CA 1
ATOM 1281 C C . ARG A 1 168 ? 5.200 7.369 3.315 1.00 89.31 168 ARG A C 1
ATOM 1283 O O . ARG A 1 168 ? 4.674 8.261 2.642 1.00 89.31 168 ARG A O 1
ATOM 1290 N N . GLN A 1 169 ? 4.572 6.246 3.627 1.00 91.75 169 GLN A N 1
ATOM 1291 C CA . GLN A 1 169 ? 3.233 5.944 3.141 1.00 91.75 169 GLN A CA 1
ATOM 1292 C C . GLN A 1 169 ? 2.425 5.206 4.201 1.00 91.75 169 GLN A C 1
ATOM 1294 O O . GLN A 1 169 ? 2.944 4.330 4.891 1.00 91.75 169 GLN A O 1
ATOM 1299 N N . ILE A 1 170 ? 1.143 5.545 4.301 1.00 93.62 170 ILE A N 1
ATOM 1300 C CA . ILE A 1 170 ? 0.157 4.798 5.077 1.00 93.62 170 ILE A CA 1
ATOM 1301 C C . ILE A 1 170 ? -1.055 4.496 4.197 1.00 93.62 170 ILE A C 1
ATOM 1303 O O . ILE A 1 170 ? -1.587 5.389 3.537 1.00 93.62 170 ILE A O 1
ATOM 1307 N N . ASN A 1 171 ? -1.461 3.231 4.176 1.00 94.69 171 ASN A N 1
ATOM 1308 C CA . ASN A 1 171 ? -2.618 2.719 3.456 1.00 94.69 171 ASN A CA 1
ATOM 1309 C C . ASN A 1 171 ? -3.643 2.257 4.484 1.00 94.69 171 ASN A C 1
ATOM 1311 O O . ASN A 1 171 ? -3.323 1.443 5.348 1.00 94.69 171 ASN A O 1
ATOM 1315 N N . ILE A 1 172 ? -4.861 2.765 4.369 1.00 95.19 172 ILE A N 1
ATOM 1316 C CA . ILE A 1 172 ? -5.981 2.454 5.244 1.00 95.19 172 ILE A CA 1
ATOM 1317 C C . ILE A 1 172 ? -7.077 1.848 4.378 1.00 95.19 172 ILE A C 1
ATOM 1319 O O . ILE A 1 172 ? -7.593 2.511 3.475 1.00 95.19 172 ILE A O 1
ATOM 1323 N N . CYS A 1 173 ? -7.413 0.593 4.646 1.00 93.19 173 CYS A N 1
ATOM 1324 C CA . CYS A 1 173 ? -8.507 -0.103 3.978 1.00 93.19 173 CYS A CA 1
ATOM 1325 C C . CYS A 1 173 ? -9.534 -0.485 5.036 1.00 93.19 173 CYS A C 1
ATOM 1327 O O . CYS A 1 173 ? -9.152 -0.808 6.156 1.00 93.19 173 CYS A O 1
ATOM 1329 N N . GLY A 1 174 ? -10.815 -0.430 4.704 1.00 85.94 174 GLY A N 1
ATOM 1330 C CA . GLY A 1 174 ? -11.874 -0.714 5.666 1.00 85.94 174 GLY A CA 1
ATOM 1331 C C . GLY A 1 174 ? -13.012 -1.481 5.028 1.00 85.94 174 GLY A C 1
ATOM 1332 O O . GLY A 1 174 ? -13.168 -1.449 3.804 1.00 85.94 174 GLY A O 1
ATOM 1333 N N . ASP A 1 175 ? -13.793 -2.163 5.855 1.00 82.88 175 ASP A N 1
ATOM 1334 C CA . ASP A 1 175 ? -15.002 -2.860 5.437 1.00 82.88 175 ASP A CA 1
ATOM 1335 C C . ASP A 1 175 ? -16.294 -2.119 5.835 1.00 82.88 175 ASP A C 1
ATOM 1337 O O . ASP A 1 175 ? -16.280 -0.998 6.346 1.00 82.88 175 ASP A O 1
ATOM 1341 N N . ALA A 1 176 ? -17.438 -2.754 5.569 1.00 73.62 176 ALA A N 1
ATOM 1342 C CA . ALA A 1 176 ? -18.752 -2.230 5.939 1.00 73.62 176 ALA A CA 1
ATOM 1343 C C . ALA A 1 176 ? -19.094 -2.416 7.430 1.00 73.62 176 ALA A C 1
ATOM 1345 O O . ALA A 1 176 ? -20.057 -1.813 7.903 1.00 73.62 176 ALA A O 1
ATOM 1346 N N . ALA A 1 177 ? -18.361 -3.271 8.149 1.00 78.25 177 ALA A N 1
ATOM 1347 C CA . ALA A 1 177 ? -18.540 -3.530 9.575 1.00 78.25 177 ALA A CA 1
ATOM 1348 C C . ALA A 1 177 ? -17.720 -2.566 10.455 1.00 78.25 177 ALA A C 1
ATOM 1350 O O . ALA A 1 177 ? -17.901 -2.553 11.671 1.00 78.25 177 ALA A O 1
ATOM 1351 N N . GLY A 1 178 ? -16.875 -1.728 9.846 1.00 81.00 178 GLY A N 1
ATOM 1352 C CA . GLY A 1 178 ? -16.002 -0.786 10.544 1.00 81.00 178 GLY A CA 1
ATOM 1353 C C . GLY A 1 178 ? -14.652 -1.385 10.941 1.00 81.00 178 GLY A C 1
ATOM 1354 O O . GLY A 1 178 ? -13.913 -0.741 11.685 1.00 81.00 178 GLY A O 1
ATOM 1355 N N . GLU A 1 179 ? -14.327 -2.579 10.443 1.00 90.69 179 GLU A N 1
ATOM 1356 C CA . GLU A 1 179 ? -13.015 -3.204 10.581 1.00 90.69 179 GLU A CA 1
ATOM 1357 C C . GLU A 1 179 ? -12.047 -2.528 9.605 1.00 90.69 179 GLU A C 1
ATOM 1359 O O . GLU A 1 179 ? -12.322 -2.404 8.407 1.00 90.69 179 GLU A O 1
ATOM 1364 N N . ILE A 1 180 ? -10.905 -2.071 10.114 1.00 93.88 180 ILE A N 1
ATOM 1365 C CA . ILE A 1 180 ? -9.908 -1.330 9.343 1.00 93.88 180 ILE A CA 1
ATOM 1366 C C . ILE A 1 180 ? -8.559 -2.028 9.413 1.00 93.88 180 ILE A C 1
ATOM 1368 O O . ILE A 1 180 ? -8.048 -2.318 10.485 1.00 93.88 180 ILE A O 1
ATOM 1372 N N . ILE A 1 181 ? -7.919 -2.216 8.266 1.00 94.12 181 ILE A N 1
ATOM 1373 C CA . ILE A 1 181 ? -6.523 -2.640 8.186 1.00 94.12 181 ILE A CA 1
ATOM 1374 C C . ILE A 1 181 ? -5.640 -1.446 7.830 1.00 94.12 181 ILE A C 1
ATOM 1376 O O . ILE A 1 181 ? -5.942 -0.658 6.925 1.00 94.12 181 ILE A O 1
ATOM 1380 N N . VAL A 1 182 ? -4.527 -1.312 8.548 1.00 94.62 182 VAL A N 1
ATOM 1381 C CA . VAL A 1 182 ? -3.568 -0.225 8.352 1.00 94.62 182 VAL A CA 1
ATOM 1382 C C . VAL A 1 182 ? -2.211 -0.805 7.989 1.00 94.62 182 VAL A C 1
ATOM 1384 O O . VAL A 1 182 ? -1.611 -1.553 8.753 1.00 94.62 182 VAL A O 1
ATOM 1387 N N . PHE A 1 183 ? -1.687 -0.392 6.841 1.00 93.88 183 PHE A N 1
ATOM 1388 C CA . PHE A 1 183 ? -0.310 -0.659 6.448 1.00 93.88 183 PHE A CA 1
ATOM 1389 C C . PHE A 1 183 ? 0.466 0.647 6.485 1.00 93.88 183 PHE A C 1
ATOM 1391 O O . PHE A 1 183 ? 0.050 1.615 5.853 1.00 93.88 183 PHE A O 1
ATOM 1398 N N . ARG A 1 184 ? 1.612 0.692 7.160 1.00 92.69 184 ARG A N 1
ATOM 1399 C CA . ARG A 1 184 ? 2.471 1.885 7.179 1.00 92.69 184 ARG A CA 1
ATOM 1400 C C . ARG A 1 184 ? 3.907 1.537 6.832 1.00 92.69 184 ARG A C 1
ATOM 1402 O O . ARG A 1 184 ? 4.384 0.457 7.149 1.00 92.69 184 ARG A O 1
ATOM 1409 N N . THR A 1 185 ? 4.615 2.467 6.216 1.00 90.69 185 THR A N 1
ATOM 1410 C CA . THR A 1 185 ? 6.056 2.375 5.992 1.00 90.69 185 THR A CA 1
ATOM 1411 C C . THR A 1 185 ? 6.682 3.758 6.082 1.00 90.69 185 THR A C 1
ATOM 1413 O O . THR A 1 185 ? 6.081 4.770 5.714 1.00 90.69 185 THR A O 1
ATOM 1416 N N . GLU A 1 186 ? 7.915 3.795 6.571 1.00 86.88 186 GLU A N 1
ATOM 1417 C CA . GLU A 1 186 ? 8.754 4.993 6.538 1.00 86.88 186 GLU A CA 1
ATOM 1418 C C . GLU A 1 186 ? 9.500 5.141 5.198 1.00 86.88 186 GLU A C 1
ATOM 1420 O O . GLU A 1 186 ? 10.090 6.186 4.939 1.00 86.88 186 GLU A O 1
ATOM 1425 N N . ASP A 1 187 ? 9.480 4.100 4.360 1.00 82.19 187 ASP A N 1
ATOM 1426 C CA . ASP A 1 187 ? 10.083 4.077 3.027 1.00 82.19 187 ASP A CA 1
ATOM 1427 C C . ASP A 1 187 ? 9.312 3.103 2.120 1.00 82.19 187 ASP A C 1
ATOM 1429 O O . ASP A 1 187 ? 9.436 1.882 2.222 1.00 82.19 187 ASP A O 1
ATOM 1433 N N . ALA A 1 188 ? 8.487 3.645 1.229 1.00 79.44 188 ALA A N 1
ATOM 1434 C CA . ALA A 1 188 ? 7.675 2.887 0.285 1.00 79.44 188 ALA A CA 1
ATOM 1435 C C . ALA A 1 188 ? 8.504 2.167 -0.787 1.00 79.44 188 ALA A C 1
ATOM 1437 O O . ALA A 1 188 ? 7.961 1.322 -1.498 1.00 79.44 188 ALA A O 1
ATOM 1438 N N . THR A 1 189 ? 9.800 2.476 -0.907 1.00 75.50 189 THR A N 1
ATOM 1439 C CA . THR A 1 189 ? 10.711 1.795 -1.836 1.00 75.50 189 THR A CA 1
ATOM 1440 C C . THR A 1 189 ? 11.332 0.524 -1.251 1.00 75.50 189 THR A C 1
ATOM 1442 O O . THR A 1 189 ? 11.925 -0.256 -1.999 1.00 75.50 189 THR A O 1
ATOM 1445 N N . ASP A 1 190 ? 11.173 0.302 0.057 1.00 76.88 190 ASP A N 1
ATOM 1446 C CA . ASP A 1 190 ? 11.710 -0.838 0.797 1.00 76.88 190 ASP A CA 1
ATOM 1447 C C . ASP A 1 190 ? 10.562 -1.718 1.320 1.00 76.88 190 ASP A C 1
ATOM 1449 O O . ASP A 1 190 ? 9.888 -1.400 2.304 1.00 76.88 190 ASP A O 1
ATOM 1453 N N . GLU A 1 191 ? 10.324 -2.841 0.641 1.00 74.12 191 GLU A N 1
ATOM 1454 C CA . GLU A 1 191 ? 9.240 -3.769 0.976 1.00 74.12 191 GLU A CA 1
ATOM 1455 C C . GLU A 1 191 ? 9.395 -4.387 2.379 1.00 74.12 191 GLU A C 1
ATOM 1457 O O . GLU A 1 191 ? 8.397 -4.687 3.034 1.00 74.12 191 GLU A O 1
ATOM 1462 N N . GLU A 1 192 ? 10.623 -4.499 2.900 1.00 79.62 192 GLU A N 1
ATOM 1463 C CA . GLU A 1 192 ? 10.883 -5.058 4.234 1.00 79.62 192 GLU A CA 1
ATOM 1464 C C . GLU A 1 192 ? 10.485 -4.104 5.373 1.00 79.62 192 GLU A C 1
ATOM 1466 O O . GLU A 1 192 ? 10.401 -4.514 6.533 1.00 79.62 192 GLU A O 1
ATOM 1471 N N . ARG A 1 193 ? 10.228 -2.826 5.063 1.00 82.94 193 ARG A N 1
ATOM 1472 C CA . ARG A 1 193 ? 9.884 -1.790 6.053 1.00 82.94 193 ARG A CA 1
ATOM 1473 C C . ARG A 1 193 ? 8.400 -1.584 6.269 1.00 82.94 193 ARG A C 1
ATOM 1475 O O . ARG A 1 193 ? 8.030 -0.766 7.113 1.00 82.94 193 ARG A O 1
ATOM 1482 N N . TRP A 1 194 ? 7.561 -2.302 5.533 1.00 88.12 194 TRP A N 1
ATOM 1483 C CA . TRP A 1 194 ? 6.133 -2.270 5.789 1.00 88.12 194 TRP A CA 1
ATOM 1484 C C . TRP A 1 194 ? 5.834 -2.852 7.165 1.00 88.12 194 TRP A C 1
ATOM 1486 O O . TRP A 1 194 ? 6.360 -3.891 7.558 1.00 88.12 194 TRP A O 1
ATOM 1496 N N . GLU A 1 195 ? 4.990 -2.143 7.896 1.00 92.75 195 GLU A N 1
ATOM 1497 C CA . GLU A 1 195 ? 4.494 -2.489 9.214 1.00 92.75 195 GLU A CA 1
ATOM 1498 C C . GLU A 1 195 ? 2.964 -2.601 9.149 1.00 92.75 195 GLU A C 1
ATOM 1500 O O . GLU A 1 195 ? 2.302 -1.794 8.487 1.00 92.75 195 GLU A O 1
ATOM 1505 N N . LEU A 1 196 ? 2.414 -3.580 9.864 1.00 93.75 196 LEU A N 1
ATOM 1506 C CA . LEU A 1 196 ? 0.979 -3.797 10.038 1.00 93.75 196 LEU A CA 1
ATOM 1507 C C . LEU A 1 196 ? 0.689 -3.888 11.545 1.00 93.75 196 LEU A C 1
ATOM 1509 O O . LEU A 1 196 ? 1.029 -4.896 12.173 1.00 93.75 196 LEU A O 1
ATOM 1513 N N . PRO A 1 197 ? 0.149 -2.819 12.151 1.00 93.31 197 PRO A N 1
ATOM 1514 C CA . PRO A 1 197 ? -0.278 -2.804 13.548 1.00 93.31 197 PRO A CA 1
ATOM 1515 C C . PRO A 1 197 ? -1.430 -3.778 13.793 1.00 93.31 197 PRO A C 1
ATOM 1517 O O . PRO A 1 197 ? -2.397 -3.786 13.035 1.00 93.31 197 PRO A O 1
ATOM 1520 N N . LEU A 1 198 ? -1.328 -4.579 14.850 1.00 93.31 198 LEU A N 1
ATOM 1521 C CA . LEU A 1 198 ? -2.333 -5.581 15.199 1.00 93.31 198 LEU A CA 1
ATOM 1522 C C . LEU A 1 198 ? -3.419 -4.970 16.091 1.00 93.31 198 LEU A C 1
ATOM 1524 O O . LEU A 1 198 ? -3.114 -4.138 16.948 1.00 93.31 198 LEU A O 1
ATOM 1528 N N . GLY A 1 199 ? -4.669 -5.409 15.929 1.00 90.44 199 GLY A N 1
ATOM 1529 C CA . GLY A 1 199 ? -5.753 -5.099 16.869 1.00 90.44 199 GLY A CA 1
ATOM 1530 C C . GLY A 1 199 ? -5.921 -6.139 17.969 1.00 90.44 199 GLY A C 1
ATOM 1531 O O . GLY A 1 199 ? -6.470 -5.836 19.027 1.00 90.44 199 GLY A O 1
ATOM 1532 N N . GLY A 1 200 ? -5.398 -7.348 17.766 1.00 91.62 200 GLY A N 1
ATOM 1533 C CA . GLY A 1 200 ? -5.465 -8.416 18.752 1.00 91.62 200 GLY A CA 1
ATOM 1534 C C . GLY A 1 200 ? -4.671 -9.661 18.353 1.00 91.62 200 GLY A C 1
ATOM 1535 O O . GLY A 1 200 ? -3.879 -9.629 17.409 1.00 91.62 200 GLY A O 1
ATOM 1536 N N . PRO A 1 201 ? -4.863 -10.775 19.079 1.00 88.88 201 PRO A N 1
ATOM 1537 C CA . PRO A 1 201 ? -4.287 -12.065 18.720 1.00 88.88 201 PRO A CA 1
ATOM 1538 C C . PRO A 1 201 ? -4.741 -12.502 17.324 1.00 88.88 201 PRO A C 1
ATOM 1540 O O . PRO A 1 201 ? -5.917 -12.393 16.984 1.00 88.88 201 PRO A O 1
ATOM 1543 N N . VAL A 1 202 ? -3.809 -13.014 16.522 1.00 89.88 202 VAL A N 1
ATOM 1544 C CA . VAL A 1 202 ? -4.095 -13.450 15.151 1.00 89.88 202 VAL A CA 1
ATOM 1545 C C . VAL A 1 202 ? -4.545 -14.908 15.159 1.00 89.88 202 VAL A C 1
ATOM 1547 O O . VAL A 1 202 ? -3.746 -15.803 15.429 1.00 89.88 202 VAL A O 1
ATOM 1550 N N . ASP A 1 203 ? -5.815 -15.135 14.831 1.00 87.94 203 ASP A N 1
ATOM 1551 C CA . ASP A 1 203 ? -6.393 -16.454 14.574 1.00 87.94 203 ASP A CA 1
ATOM 1552 C C . ASP A 1 203 ? -6.750 -16.564 13.086 1.00 87.94 203 ASP A C 1
ATOM 1554 O O . ASP A 1 203 ? -7.559 -15.796 12.571 1.00 87.94 203 ASP A O 1
ATOM 1558 N N . ALA A 1 204 ? -6.137 -17.518 12.384 1.00 83.31 204 ALA A N 1
ATOM 1559 C CA . ALA A 1 204 ? -6.360 -17.727 10.955 1.00 83.31 204 ALA A CA 1
ATOM 1560 C C . ALA A 1 204 ? -7.759 -18.284 10.622 1.00 83.31 204 ALA A C 1
ATOM 1562 O O . ALA A 1 204 ? -8.121 -18.339 9.448 1.00 83.31 2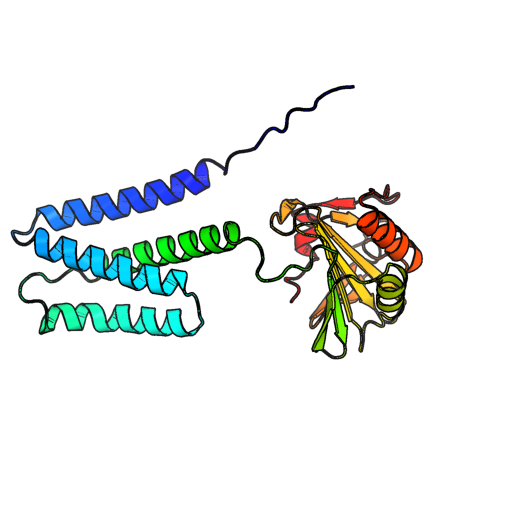04 ALA A O 1
ATOM 1563 N N . SER A 1 205 ? -8.528 -18.722 11.624 1.00 87.31 205 SER A N 1
ATOM 1564 C CA . SER A 1 205 ? -9.889 -19.236 11.445 1.00 87.31 205 SER A CA 1
ATOM 1565 C C . SER A 1 205 ? -10.982 -18.163 11.551 1.00 87.31 205 SER A C 1
ATOM 1567 O O . SER A 1 205 ? -12.050 -18.343 10.967 1.00 87.31 205 SER A O 1
ATOM 1569 N N . ASP A 1 206 ? -10.715 -17.035 12.221 1.00 91.12 206 ASP A N 1
ATOM 1570 C CA . ASP A 1 206 ? -11.626 -15.884 12.309 1.00 91.12 206 ASP A CA 1
ATOM 1571 C C . ASP A 1 206 ? -11.219 -14.820 11.288 1.00 91.12 206 ASP A C 1
ATOM 1573 O O . ASP A 1 206 ? -10.363 -13.968 11.541 1.00 91.12 206 ASP A O 1
ATOM 1577 N N . VAL A 1 207 ? -11.817 -14.906 10.100 1.00 89.69 207 VAL A N 1
ATOM 1578 C CA . VAL A 1 207 ? -11.516 -14.029 8.966 1.00 89.69 207 VAL A CA 1
ATOM 1579 C C . VAL A 1 207 ? -12.679 -13.104 8.633 1.00 89.69 207 VAL A C 1
ATOM 1581 O O . VAL A 1 207 ? -13.850 -13.477 8.717 1.00 89.69 207 VAL A O 1
ATOM 1584 N N . VAL A 1 208 ? -12.337 -11.898 8.191 1.00 89.38 208 VAL A N 1
ATOM 1585 C CA . VAL A 1 208 ? -13.264 -10.885 7.686 1.00 89.38 208 VAL A CA 1
ATOM 1586 C C . VAL A 1 208 ? -12.835 -10.483 6.274 1.00 89.38 208 VAL A C 1
ATOM 1588 O O . VAL A 1 208 ? -11.646 -10.455 5.962 1.00 89.38 208 VAL A O 1
ATOM 1591 N N . GLU A 1 209 ? -13.791 -10.183 5.401 1.00 86.88 209 GLU A N 1
ATOM 1592 C CA . GLU A 1 209 ? -13.496 -9.697 4.048 1.00 86.88 209 GLU A CA 1
ATOM 1593 C C . GLU A 1 209 ? -13.247 -8.188 4.072 1.00 86.88 209 GLU A C 1
ATOM 1595 O O . GLU A 1 209 ? -14.168 -7.406 4.308 1.00 86.88 209 GLU A O 1
ATOM 1600 N N . ILE A 1 210 ? -12.010 -7.775 3.786 1.00 87.56 210 ILE A N 1
ATOM 1601 C CA . ILE A 1 210 ? -11.635 -6.362 3.705 1.00 87.56 210 ILE A CA 1
ATOM 1602 C C . ILE A 1 210 ? -11.479 -5.960 2.243 1.00 87.56 210 ILE A C 1
ATOM 1604 O O . ILE A 1 210 ? -10.683 -6.539 1.498 1.00 87.56 210 ILE A O 1
ATOM 1608 N N . ALA A 1 211 ? -12.192 -4.910 1.839 1.00 84.88 211 ALA A N 1
ATOM 1609 C CA . ALA A 1 211 ? -11.971 -4.283 0.546 1.00 84.88 211 ALA A CA 1
ATOM 1610 C C . ALA A 1 211 ? -10.695 -3.434 0.588 1.00 84.88 211 ALA A C 1
ATOM 1612 O O . ALA A 1 211 ? -10.539 -2.559 1.433 1.00 84.88 211 ALA A O 1
ATOM 1613 N N . MET A 1 212 ? -9.792 -3.671 -0.357 1.00 82.12 212 MET A N 1
ATOM 1614 C CA . MET A 1 212 ? -8.480 -3.043 -0.483 1.00 82.12 212 MET A CA 1
ATOM 1615 C C . MET A 1 212 ? -8.326 -2.433 -1.882 1.00 82.12 212 MET A C 1
ATOM 1617 O O . MET A 1 212 ? -7.677 -2.972 -2.783 1.00 82.12 212 MET A O 1
ATOM 1621 N N . GLY A 1 213 ? -8.975 -1.289 -2.099 1.00 78.31 213 GLY A N 1
ATOM 1622 C CA . GLY A 1 213 ? -9.038 -0.650 -3.414 1.00 78.31 213 GLY A CA 1
ATOM 1623 C C . GLY A 1 213 ? -10.022 -1.372 -4.337 1.00 78.31 213 GLY A C 1
ATOM 1624 O O . GLY A 1 213 ? -11.231 -1.264 -4.140 1.00 78.31 213 GLY A O 1
ATOM 1625 N N . ASN A 1 214 ? -9.509 -2.079 -5.347 1.00 76.31 214 ASN A N 1
ATOM 1626 C CA . ASN A 1 214 ? -10.320 -2.815 -6.333 1.00 76.31 214 ASN A CA 1
ATOM 1627 C C . ASN A 1 214 ? -10.379 -4.327 -6.068 1.00 76.31 214 ASN A C 1
ATOM 1629 O O . ASN A 1 214 ? -10.968 -5.062 -6.858 1.00 76.31 214 ASN A O 1
ATOM 1633 N N . VAL A 1 215 ? -9.727 -4.791 -5.006 1.00 80.12 215 VAL A N 1
ATOM 1634 C CA . VAL A 1 215 ? -9.642 -6.202 -4.627 1.00 80.12 215 VAL A CA 1
ATOM 1635 C C . VAL A 1 215 ? -10.233 -6.342 -3.231 1.00 80.12 215 VAL A C 1
ATOM 1637 O O . VAL A 1 215 ? -10.097 -5.419 -2.433 1.00 80.12 215 VAL A O 1
ATOM 1640 N N . SER A 1 216 ? -10.856 -7.475 -2.931 1.00 81.31 216 SER A N 1
ATOM 1641 C CA . SER A 1 216 ? -11.206 -7.864 -1.562 1.00 81.31 216 SER A CA 1
ATOM 1642 C C . SER A 1 216 ? -10.418 -9.109 -1.187 1.00 81.31 216 SER A C 1
ATOM 1644 O O . SER A 1 216 ? -10.122 -9.930 -2.061 1.00 81.31 216 SER A O 1
ATOM 1646 N N . ALA A 1 217 ? -10.020 -9.205 0.076 1.00 83.19 217 ALA A N 1
ATOM 1647 C CA . ALA A 1 217 ? -9.290 -10.354 0.581 1.00 83.19 217 ALA A CA 1
ATOM 1648 C C . ALA A 1 217 ? -9.769 -10.732 1.990 1.00 83.19 217 ALA A C 1
ATOM 1650 O O . ALA A 1 217 ? -10.044 -9.835 2.798 1.00 83.19 217 ALA A O 1
ATOM 1651 N N . PRO A 1 218 ? -9.789 -12.037 2.316 1.00 84.88 218 PRO A N 1
ATOM 1652 C CA . PRO A 1 218 ? -10.023 -12.492 3.673 1.00 84.88 218 PRO A CA 1
ATOM 1653 C C . PRO A 1 218 ? -8.800 -12.168 4.535 1.00 84.88 218 PRO A C 1
ATOM 1655 O O . PRO A 1 218 ? -7.667 -12.527 4.208 1.00 84.88 218 PRO A O 1
ATOM 1658 N N . VAL A 1 219 ? -9.036 -11.494 5.653 1.00 88.75 219 VAL A N 1
ATOM 1659 C CA . VAL A 1 219 ? -8.019 -11.065 6.613 1.00 88.75 219 VAL A CA 1
ATOM 1660 C C . VAL A 1 219 ? -8.417 -11.570 7.993 1.00 88.75 219 VAL A C 1
ATOM 1662 O O . VAL A 1 219 ? -9.570 -11.437 8.387 1.00 88.75 219 VAL A O 1
ATOM 1665 N N . ALA A 1 220 ? -7.470 -12.127 8.747 1.00 90.94 220 ALA A N 1
ATOM 1666 C CA . ALA A 1 220 ? -7.715 -12.506 10.137 1.00 90.94 220 ALA A CA 1
ATOM 1667 C C . ALA A 1 220 ? -8.099 -11.278 10.981 1.00 90.94 220 ALA A C 1
ATOM 1669 O O . ALA A 1 220 ? -7.403 -10.263 10.937 1.00 90.94 220 ALA A O 1
ATOM 1670 N N . ARG A 1 221 ? -9.154 -11.374 11.795 1.00 90.75 221 ARG A N 1
ATOM 1671 C CA . ARG A 1 221 ? -9.680 -10.247 12.590 1.00 90.75 221 ARG A CA 1
ATOM 1672 C C . ARG A 1 221 ? -8.656 -9.660 13.572 1.00 90.75 221 ARG A C 1
ATOM 1674 O O . ARG A 1 221 ? -8.671 -8.476 13.864 1.00 90.75 221 ARG A O 1
ATOM 1681 N N . GLY A 1 222 ? -7.682 -10.446 14.033 1.00 91.19 222 GLY A N 1
ATOM 1682 C CA . GLY A 1 222 ? -6.570 -9.924 14.848 1.00 91.19 222 GLY A CA 1
ATOM 1683 C C . GLY A 1 222 ? -5.689 -8.879 14.138 1.00 91.19 222 GLY A C 1
ATOM 1684 O O . GLY A 1 222 ? -4.975 -8.121 14.798 1.00 91.19 222 GLY A O 1
ATOM 1685 N N . LEU A 1 223 ? -5.735 -8.828 12.802 1.00 92.38 223 LEU A N 1
ATOM 1686 C CA . LEU A 1 223 ? -5.011 -7.870 11.959 1.00 92.38 223 LEU A CA 1
ATOM 1687 C C . LEU A 1 223 ? -5.799 -6.572 11.714 1.00 92.38 223 LEU A C 1
ATOM 1689 O O . LEU A 1 223 ? -5.241 -5.629 11.152 1.00 92.38 223 LEU A O 1
ATOM 1693 N N . THR A 1 224 ? -7.085 -6.531 12.073 1.00 93.75 224 THR A N 1
ATOM 1694 C CA . THR A 1 224 ? -7.942 -5.356 11.900 1.00 93.75 224 THR A CA 1
ATOM 1695 C C . THR A 1 224 ? -8.000 -4.531 13.181 1.00 93.75 224 THR A C 1
ATOM 1697 O O . THR A 1 224 ? -7.695 -4.994 14.276 1.00 93.75 224 THR A O 1
ATOM 1700 N N . LEU A 1 225 ? -8.331 -3.258 13.023 1.00 93.88 225 LEU A N 1
ATOM 1701 C CA . LEU A 1 225 ? -8.433 -2.230 14.044 1.00 93.88 225 LEU A CA 1
ATOM 1702 C C . LEU A 1 225 ? -9.810 -1.582 13.935 1.00 93.88 225 LEU A C 1
ATOM 1704 O O . LEU A 1 225 ? -10.381 -1.510 12.846 1.00 93.88 225 LEU A O 1
ATOM 1708 N N . ASP A 1 226 ? -10.295 -1.014 15.034 1.00 92.44 226 ASP A N 1
ATOM 1709 C CA . ASP A 1 226 ? -11.404 -0.071 14.949 1.00 92.44 226 ASP A CA 1
ATOM 1710 C C . ASP A 1 226 ? -10.959 1.266 14.319 1.00 92.44 226 ASP A C 1
ATOM 1712 O O . ASP A 1 226 ? -9.767 1.592 14.205 1.00 92.44 226 ASP A O 1
ATOM 1716 N N . VAL A 1 227 ? -11.944 2.068 13.911 1.00 92.62 227 VAL A N 1
ATOM 1717 C CA . VAL A 1 227 ? -11.701 3.360 13.261 1.00 92.62 227 VAL A CA 1
ATOM 1718 C C . VAL A 1 227 ? -10.924 4.347 14.134 1.00 92.62 227 VAL A C 1
ATOM 1720 O O . VAL A 1 227 ? -10.108 5.105 13.612 1.00 92.62 227 VAL A O 1
ATOM 1723 N N . GLU A 1 228 ? -11.115 4.336 15.453 1.00 92.75 228 GLU A N 1
ATOM 1724 C CA . GLU A 1 228 ? -10.449 5.274 16.361 1.00 92.75 228 GLU A CA 1
ATOM 1725 C C . GLU A 1 228 ? -8.972 4.910 16.551 1.00 92.75 228 GLU A C 1
ATOM 1727 O O . GLU A 1 228 ? -8.099 5.783 16.560 1.00 92.75 228 GLU A O 1
ATOM 1732 N N . ALA A 1 229 ? -8.663 3.619 16.657 1.00 92.81 229 ALA A N 1
ATOM 1733 C CA . ALA A 1 229 ? -7.304 3.105 16.690 1.00 92.81 229 ALA A CA 1
ATOM 1734 C C . ALA A 1 229 ? -6.572 3.411 15.376 1.00 92.81 229 ALA A C 1
ATOM 1736 O O . ALA A 1 229 ? -5.448 3.922 15.404 1.00 92.81 229 ALA A O 1
ATOM 1737 N N . ALA A 1 230 ? -7.223 3.196 14.229 1.00 93.75 230 ALA A N 1
ATOM 1738 C CA . ALA A 1 230 ? -6.663 3.553 12.930 1.00 93.75 230 ALA A CA 1
ATOM 1739 C C . ALA A 1 230 ? -6.370 5.062 12.824 1.00 93.75 230 ALA A C 1
ATOM 1741 O O . ALA A 1 230 ? -5.286 5.452 12.378 1.00 93.75 230 ALA A O 1
ATOM 1742 N N . LEU A 1 231 ? -7.285 5.922 13.284 1.00 94.12 231 LEU A N 1
ATOM 1743 C CA . LEU A 1 231 ? -7.097 7.374 13.268 1.00 94.12 231 LEU A CA 1
ATOM 1744 C C . LEU A 1 231 ? -5.936 7.834 14.154 1.00 94.12 231 LEU A C 1
ATOM 1746 O O . LEU A 1 231 ? -5.135 8.649 13.699 1.00 94.12 231 LEU A O 1
ATOM 1750 N N . LYS A 1 232 ? -5.750 7.258 15.349 1.00 93.44 232 LYS A N 1
ATOM 1751 C CA . LYS A 1 232 ? -4.570 7.544 16.192 1.00 93.44 232 LYS A CA 1
ATOM 1752 C C . LYS A 1 232 ? -3.256 7.249 15.467 1.00 93.44 232 LYS A C 1
ATOM 1754 O O . LYS A 1 232 ? -2.289 8.005 15.583 1.00 93.44 232 LYS A O 1
ATOM 1759 N N . ILE A 1 233 ? -3.213 6.164 14.692 1.00 93.31 233 ILE A N 1
ATOM 1760 C CA . ILE A 1 233 ? -2.035 5.792 13.898 1.00 93.31 233 ILE A CA 1
ATOM 1761 C C . ILE A 1 233 ? -1.819 6.782 12.749 1.00 93.31 233 ILE A C 1
ATOM 1763 O O . ILE A 1 233 ? -0.684 7.195 12.502 1.00 93.31 233 ILE A O 1
ATOM 1767 N N . VAL A 1 234 ? -2.892 7.207 12.078 1.00 92.94 234 VAL A N 1
ATOM 1768 C CA . VAL A 1 234 ? -2.842 8.223 11.016 1.00 92.94 234 VAL A CA 1
ATOM 1769 C C . VAL A 1 234 ? -2.360 9.574 11.555 1.00 92.94 234 VAL A C 1
ATOM 1771 O O . VAL A 1 234 ? -1.479 10.194 10.957 1.00 92.94 234 VAL A O 1
ATOM 1774 N N . GLU A 1 235 ? -2.873 10.020 12.700 1.00 92.75 235 GLU A N 1
ATOM 1775 C CA . GLU A 1 235 ? -2.445 11.258 13.358 1.00 92.75 235 GLU A CA 1
ATOM 1776 C C . GLU A 1 235 ? -0.961 11.223 13.720 1.00 92.75 235 GLU A C 1
ATOM 1778 O O . GLU A 1 235 ? -0.217 12.161 13.419 1.00 92.75 235 GLU A O 1
ATOM 1783 N N . ALA A 1 236 ? -0.495 10.120 14.309 1.00 91.56 236 ALA A N 1
ATOM 1784 C CA . ALA A 1 236 ? 0.917 9.941 14.613 1.00 91.56 236 ALA A CA 1
ATOM 1785 C C . ALA A 1 236 ? 1.777 9.915 13.344 1.00 91.56 236 ALA A C 1
ATOM 1787 O O . ALA A 1 236 ? 2.830 10.558 13.308 1.00 91.56 236 ALA A O 1
ATOM 1788 N N . PHE A 1 237 ? 1.313 9.251 12.281 1.00 91.50 237 PHE A N 1
ATOM 1789 C CA . PHE A 1 237 ? 1.992 9.229 10.989 1.00 91.50 237 PHE A CA 1
ATOM 1790 C C . PHE A 1 237 ? 2.173 10.647 10.428 1.00 91.50 237 PHE A C 1
ATOM 1792 O O . PHE A 1 237 ? 3.297 11.018 10.065 1.00 91.50 237 PHE A O 1
ATOM 1799 N N . LEU A 1 238 ? 1.111 11.459 10.424 1.00 90.19 238 LEU A N 1
ATOM 1800 C CA . LEU A 1 238 ? 1.140 12.862 9.994 1.00 90.19 238 LEU A CA 1
ATOM 1801 C C . LEU A 1 238 ? 2.048 13.721 10.889 1.00 90.19 238 LEU A C 1
ATOM 1803 O O . LEU A 1 238 ? 2.801 14.557 10.392 1.00 90.19 238 LEU A O 1
ATOM 1807 N N . ALA A 1 239 ? 2.043 13.468 12.200 1.00 89.69 239 ALA A N 1
ATOM 1808 C CA . ALA A 1 239 ? 2.904 14.136 13.174 1.00 89.69 239 ALA A CA 1
ATOM 1809 C C . ALA A 1 239 ? 4.361 13.629 13.178 1.00 89.69 239 ALA A C 1
ATOM 1811 O O . ALA A 1 239 ? 5.172 14.121 13.965 1.00 89.69 239 ALA A O 1
ATOM 1812 N N . LYS A 1 240 ? 4.708 12.655 12.322 1.00 87.50 240 LYS A N 1
ATOM 1813 C CA . LYS A 1 240 ? 6.033 12.001 12.263 1.00 87.50 240 LYS A CA 1
ATOM 1814 C C . LYS A 1 240 ? 6.442 11.353 13.591 1.00 87.50 240 LYS A C 1
ATOM 1816 O O . LYS A 1 240 ? 7.618 11.323 13.951 1.00 87.50 240 LYS A O 1
ATOM 1821 N N . LYS A 1 241 ? 5.453 10.852 14.327 1.00 84.38 241 LYS A N 1
ATOM 1822 C CA . LYS A 1 241 ? 5.595 10.118 15.585 1.00 84.38 241 LYS A CA 1
ATOM 1823 C C . LYS A 1 241 ? 5.280 8.642 15.359 1.00 84.38 241 LYS A C 1
ATOM 1825 O O . LYS A 1 241 ? 4.632 8.271 14.384 1.00 84.38 241 LYS A O 1
ATOM 1830 N N . ARG A 1 242 ? 5.736 7.800 16.284 1.00 73.88 242 ARG A N 1
ATOM 1831 C CA . ARG A 1 242 ? 5.316 6.398 16.365 1.00 73.88 242 ARG A CA 1
ATOM 1832 C C . ARG A 1 242 ? 4.217 6.250 17.410 1.00 73.88 242 ARG A C 1
ATOM 1834 O O . ARG A 1 242 ? 4.229 6.968 18.408 1.00 73.88 242 ARG A O 1
ATOM 1841 N N . VAL A 1 243 ? 3.297 5.328 17.151 1.00 71.81 243 VAL A N 1
ATOM 1842 C CA . VAL A 1 243 ? 2.357 4.804 18.146 1.00 71.81 243 VAL A CA 1
ATOM 1843 C C . VAL A 1 243 ? 2.911 3.469 18.612 1.00 71.81 243 VAL A C 1
ATOM 1845 O O . VAL A 1 243 ? 3.347 2.672 17.780 1.00 71.81 243 VAL A O 1
ATOM 1848 N N . ASP A 1 244 ? 2.932 3.260 19.924 1.00 68.94 244 ASP A N 1
ATOM 1849 C CA . ASP A 1 244 ? 3.217 1.947 20.488 1.00 68.94 244 ASP A CA 1
ATOM 1850 C C . ASP A 1 244 ? 1.956 1.087 20.360 1.00 68.94 244 ASP A C 1
ATOM 1852 O O . ASP A 1 244 ? 0.914 1.392 20.944 1.00 68.94 244 ASP A O 1
ATOM 1856 N N . ASP A 1 245 ? 2.047 0.032 19.554 1.00 70.00 245 ASP A N 1
ATOM 1857 C CA . ASP A 1 245 ? 0.928 -0.858 19.262 1.00 70.00 245 ASP A CA 1
ATOM 1858 C C . ASP A 1 245 ? 0.872 -1.952 20.346 1.00 70.00 245 ASP A C 1
ATOM 1860 O O . ASP A 1 245 ? 1.727 -2.838 20.397 1.00 70.00 245 ASP A O 1
ATOM 1864 N N . ALA A 1 246 ? -0.116 -1.884 21.246 1.00 70.06 246 ALA A N 1
ATOM 1865 C CA . ALA A 1 246 ? -0.189 -2.755 22.428 1.00 70.06 246 ALA A CA 1
ATOM 1866 C C . ALA A 1 246 ? -0.327 -4.253 22.090 1.00 70.06 246 ALA A C 1
ATOM 1868 O O . ALA A 1 246 ? 0.199 -5.095 22.815 1.00 70.06 246 ALA A O 1
ATOM 1869 N N . ALA A 1 247 ? -1.001 -4.583 20.984 1.00 79.25 247 ALA A N 1
ATOM 1870 C CA . ALA A 1 247 ? -1.139 -5.956 20.492 1.00 79.25 247 ALA A CA 1
ATOM 1871 C C . ALA A 1 247 ? 0.050 -6.412 19.619 1.00 79.25 247 ALA A C 1
ATOM 1873 O O . ALA A 1 247 ? 0.108 -7.569 19.210 1.00 79.25 247 ALA A O 1
ATOM 1874 N N . GLY A 1 248 ? 1.019 -5.528 19.362 1.00 88.12 248 GLY A N 1
ATOM 1875 C CA . GLY A 1 248 ? 2.182 -5.790 18.521 1.00 88.12 248 GLY A CA 1
ATOM 1876 C C . GLY A 1 248 ? 2.024 -5.309 17.077 1.00 88.12 248 GLY A C 1
ATOM 1877 O O . GLY A 1 248 ? 1.038 -4.683 16.689 1.00 88.12 248 GLY A O 1
ATOM 1878 N N . THR A 1 249 ? 3.046 -5.590 16.269 1.00 90.75 249 THR A N 1
ATOM 1879 C CA . THR A 1 249 ? 3.145 -5.125 14.881 1.00 90.75 249 THR A CA 1
ATOM 1880 C C . THR A 1 249 ? 3.818 -6.202 14.034 1.00 90.75 249 THR A C 1
ATOM 1882 O O . THR A 1 249 ? 4.934 -6.623 14.352 1.00 90.75 249 THR A O 1
ATOM 1885 N N . TRP A 1 250 ? 3.191 -6.615 12.935 1.00 91.44 250 TRP A N 1
ATOM 1886 C CA . TRP A 1 250 ? 3.847 -7.423 11.901 1.00 91.44 250 TRP A CA 1
ATOM 1887 C C . TRP A 1 250 ? 4.751 -6.557 11.029 1.00 91.44 250 TRP A C 1
ATOM 1889 O O . TRP A 1 250 ? 4.477 -5.371 10.835 1.00 91.44 250 TRP A O 1
ATOM 1899 N N . ARG A 1 251 ? 5.845 -7.127 10.508 1.00 90.12 251 ARG A N 1
ATOM 1900 C CA . ARG A 1 251 ? 6.827 -6.383 9.704 1.00 90.12 251 ARG A CA 1
ATOM 1901 C C . ARG A 1 251 ? 7.338 -7.176 8.510 1.00 90.12 251 ARG A C 1
ATOM 1903 O O . ARG A 1 251 ? 7.473 -8.392 8.578 1.00 90.12 251 ARG A O 1
ATOM 1910 N N . GLY A 1 252 ? 7.688 -6.459 7.446 1.00 84.12 252 GLY A N 1
ATOM 1911 C CA . GLY A 1 252 ? 8.365 -7.006 6.274 1.00 84.12 252 GLY A CA 1
ATOM 1912 C C . GLY A 1 252 ? 7.590 -8.151 5.630 1.00 84.12 252 GLY A C 1
ATOM 1913 O O . GLY A 1 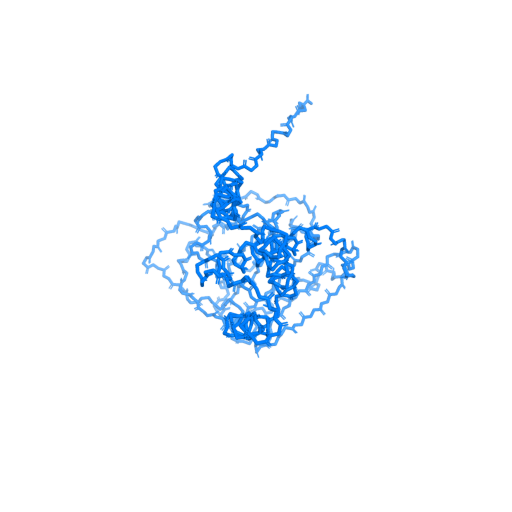252 ? 6.435 -7.972 5.252 1.00 84.12 252 GLY A O 1
ATOM 1914 N N . GLY A 1 253 ? 8.221 -9.324 5.517 1.00 8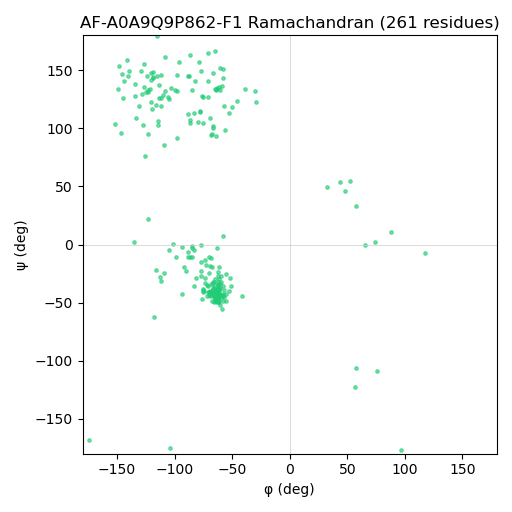1.00 253 GLY A N 1
ATOM 1915 C CA . GLY A 1 253 ? 7.665 -10.487 4.817 1.00 81.00 253 GLY A CA 1
ATOM 1916 C C . GLY A 1 253 ? 6.258 -10.883 5.272 1.00 81.00 253 GLY A C 1
ATOM 1917 O O . GLY A 1 253 ? 5.413 -11.146 4.421 1.00 81.00 253 GLY A O 1
ATOM 1918 N N . ASP A 1 254 ? 5.975 -10.829 6.577 1.00 84.19 254 ASP A N 1
ATOM 1919 C CA . ASP A 1 254 ? 4.655 -11.177 7.121 1.00 84.19 254 ASP A CA 1
ATOM 1920 C C . ASP A 1 254 ? 3.569 -10.223 6.606 1.00 84.19 254 ASP A C 1
ATOM 1922 O O . ASP A 1 254 ? 2.479 -10.647 6.228 1.00 84.19 254 ASP A O 1
ATOM 1926 N N . VAL A 1 255 ? 3.887 -8.931 6.492 1.00 84.31 255 VAL A N 1
ATOM 1927 C CA . VAL A 1 255 ? 2.965 -7.915 5.963 1.00 84.31 255 VAL A CA 1
ATOM 1928 C C . VAL A 1 255 ? 2.681 -8.148 4.482 1.00 84.31 255 VAL A C 1
ATOM 1930 O O . VAL A 1 255 ? 1.549 -7.966 4.036 1.00 84.31 255 VAL A O 1
ATOM 1933 N N . LEU A 1 256 ? 3.685 -8.582 3.717 1.00 77.44 256 LEU A N 1
ATOM 1934 C CA . LEU A 1 256 ? 3.553 -8.840 2.281 1.00 77.44 256 LEU A CA 1
ATOM 1935 C C . LEU A 1 256 ? 2.668 -10.054 1.967 1.00 77.44 256 LEU A C 1
ATOM 1937 O O . LEU A 1 256 ? 2.172 -10.155 0.850 1.00 77.44 256 LEU A O 1
ATOM 1941 N N . THR A 1 257 ? 2.425 -10.944 2.935 1.00 79.19 257 THR A N 1
ATOM 1942 C CA . THR A 1 257 ? 1.457 -12.043 2.759 1.00 79.19 257 THR A CA 1
ATOM 1943 C C . THR A 1 257 ? 0.007 -11.554 2.706 1.00 79.19 257 THR A C 1
ATOM 1945 O O . THR A 1 257 ? -0.836 -12.216 2.108 1.00 79.19 257 THR A O 1
ATOM 1948 N N . VAL A 1 258 ? -0.273 -10.384 3.295 1.00 78.81 258 VAL A N 1
ATOM 1949 C CA . VAL A 1 258 ? -1.627 -9.818 3.424 1.00 78.81 258 VAL A CA 1
ATOM 1950 C C . VAL A 1 258 ? -1.805 -8.565 2.570 1.00 78.81 258 VAL A C 1
ATOM 1952 O O . VAL A 1 258 ? -2.902 -8.300 2.095 1.00 78.81 258 VAL A O 1
ATOM 1955 N N . ARG A 1 259 ? -0.744 -7.776 2.363 1.00 79.50 259 ARG A N 1
ATOM 1956 C CA . ARG A 1 259 ? -0.784 -6.533 1.585 1.00 79.50 259 ARG A CA 1
ATOM 1957 C C . ARG A 1 259 ? -0.730 -6.849 0.084 1.00 79.50 259 ARG A C 1
ATOM 1959 O O . ARG A 1 259 ? 0.363 -7.122 -0.418 1.00 79.50 259 ARG A O 1
ATOM 1966 N N . PRO A 1 260 ? -1.839 -6.746 -0.674 1.00 68.56 260 PRO A N 1
ATOM 1967 C CA . PRO A 1 260 ? -1.773 -6.903 -2.120 1.00 68.56 260 PRO A CA 1
ATOM 1968 C C . PRO A 1 260 ? -0.938 -5.776 -2.744 1.00 68.56 260 PRO A C 1
ATOM 1970 O O . PRO A 1 260 ? -0.666 -4.742 -2.122 1.00 68.56 260 PRO A O 1
ATOM 1973 N N . SER A 1 261 ? -0.553 -5.940 -4.011 1.00 66.06 261 SER A N 1
ATOM 1974 C CA . SER A 1 261 ? -0.073 -4.813 -4.813 1.00 66.06 261 SER A CA 1
ATOM 1975 C C . SER A 1 261 ? -1.220 -3.817 -4.994 1.00 66.06 261 SER A C 1
ATOM 1977 O O . SER A 1 261 ? -2.062 -3.970 -5.875 1.00 66.06 261 SER A O 1
ATOM 1979 N N . LEU A 1 262 ? -1.285 -2.833 -4.100 1.00 64.19 262 LEU A N 1
ATOM 1980 C CA . LEU A 1 262 ? -2.309 -1.796 -4.126 1.00 64.19 262 LEU A CA 1
ATOM 1981 C C . LEU A 1 262 ? -2.068 -0.845 -5.319 1.00 64.19 262 LEU A C 1
ATOM 1983 O O . LEU A 1 262 ? -0.904 -0.561 -5.622 1.00 64.19 262 LEU A O 1
ATOM 1987 N N . PRO A 1 263 ? -3.139 -0.398 -6.005 1.00 55.78 263 PRO A N 1
ATOM 1988 C CA . PRO A 1 263 ? -3.065 0.440 -7.207 1.00 55.78 263 PRO A CA 1
ATOM 1989 C C . PRO A 1 263 ? -2.578 1.878 -6.966 1.00 55.78 263 PRO A C 1
ATOM 1991 O O . PRO A 1 263 ? -2.632 2.361 -5.813 1.00 55.78 263 PRO A O 1
#

Organism: NCBI:txid159612

Solvent-accessible surface area (backbone atoms only — not comparable to full-atom values): 14266 Å² total; per-residue (Å²): 142,79,89,76,77,81,78,77,77,71,74,60,62,65,63,58,46,51,52,51,50,50,51,50,50,51,51,48,51,54,48,61,63,36,71,79,42,103,43,42,70,59,48,49,52,53,44,51,48,35,20,52,53,27,13,51,33,29,40,65,61,46,84,62,28,57,55,51,48,51,47,49,63,66,44,43,68,50,46,37,72,75,72,44,88,85,55,84,70,52,71,66,62,51,50,53,24,30,52,52,8,24,53,51,11,39,49,50,31,56,49,46,66,72,65,52,78,66,90,78,63,59,97,52,38,34,38,36,37,28,48,73,79,40,81,47,77,41,72,61,61,50,70,69,58,53,48,56,52,59,75,55,36,38,29,72,50,22,12,28,38,36,43,37,49,90,50,24,34,37,40,41,24,17,13,72,86,49,46,25,39,48,42,37,23,78,35,71,89,41,72,65,51,31,33,29,54,29,55,34,76,78,42,89,83,51,62,42,70,36,18,51,54,87,44,71,46,80,38,35,53,13,48,26,28,49,62,66,60,49,46,54,48,50,53,25,55,76,68,75,45,84,73,88,50,92,56,35,67,43,51,12,71,65,33,59,79,72,52,71,92,69,133

Mean predicted aligned error: 17.17 Å

pLDDT: mean 73.62, std 17.32, range [32.94, 95.19]